Protein AF-A0A1X7SMR4-F1 (afdb_monomer_lite)

Foldseek 3Di:
DDKDFDWADDPDPPDDIHTPDIDDDPDLALVSLLVRLVVSQVVCCVVPNPVPRDQDQEAEDLLRPSNVQSCCCRRVVDGPVVLLVLLLCVQVVNHDPVSNVHHDYFYDLVSLLVVLLVVLVVQDPDPVLSVLLSLLVVQLSPDPHDVSNLVSVLLLQQQQQAFFDDPSVVVSVVVSVVVCVVVVDDPPPDPPPPDDDPDDPDDDPPPPPPPLPPQPQLVVSCVSNVPRDYHDDDPVTDTRPNHGNCSVVCCSPPNRRSGSD

pLDDT: mean 82.81, std 16.23, range [33.03, 96.44]

Radius of gyration: 20.93 Å; chains: 1; bounding box: 52×36×56 Å

Organism: Amphimedon queenslandica (NCBI:txid400682)

Sequence (261 aa):
MYYYALVLRHPKEGHSPVAIAEFLTQEHTDLASAHFMESLRHYEYILYGSKSLIHPYKFVIDRSITLLISITEVFFQETVSSYYTRCFRIVTGRHQSSDFQKGFVCACISHIMKSIKYDLKSSCNSKELYRFSMYCFSLLVNSCDLDTFLDRLKLTYTVFKSQRLDSDVASSIKKLQNFFEILGVSDDAIDVDFVEPIADEDGILDDSDESCASNPFISYIKDKLSDAHLCSDSQNYGINSLYNPQWMNVPESKWIPHTPL

Structure (mmCIF, N/CA/C/O backbone):
data_AF-A0A1X7SMR4-F1
#
_entry.id   AF-A0A1X7SMR4-F1
#
loop_
_atom_site.group_PDB
_atom_site.id
_atom_site.type_symbol
_atom_site.label_atom_id
_atom_site.label_alt_id
_atom_site.label_comp_id
_atom_site.label_asym_id
_atom_site.label_entity_id
_atom_site.label_seq_id
_atom_site.pdbx_PDB_ins_code
_atom_site.Cartn_x
_atom_site.Cartn_y
_atom_site.Cartn_z
_atom_site.occupancy
_atom_site.B_iso_or_equiv
_atom_site.auth_seq_id
_atom_site.auth_comp_id
_atom_site.auth_asym_id
_atom_site.auth_atom_id
_atom_site.pdbx_PDB_model_num
ATOM 1 N N . MET A 1 1 ? -15.409 21.071 4.207 1.00 80.94 1 MET A N 1
ATOM 2 C CA . MET A 1 1 ? -16.325 20.224 5.003 1.00 80.94 1 MET A CA 1
ATOM 3 C C . MET A 1 1 ? -16.043 18.798 4.598 1.00 80.94 1 MET A C 1
ATOM 5 O O . MET A 1 1 ? -16.144 18.509 3.415 1.00 80.94 1 MET A O 1
ATOM 9 N N . TYR A 1 2 ? -15.641 17.962 5.544 1.00 84.00 2 TYR A N 1
ATOM 10 C CA . TYR A 1 2 ? -15.256 16.575 5.312 1.00 84.00 2 TYR A CA 1
ATOM 11 C C . TYR A 1 2 ? -16.370 15.645 5.784 1.00 84.00 2 TYR A C 1
ATOM 13 O O . TYR A 1 2 ? -17.003 15.897 6.813 1.00 84.00 2 TYR A O 1
ATOM 21 N N . TYR A 1 3 ? -16.600 14.577 5.027 1.00 88.88 3 TYR A N 1
ATOM 22 C CA . TYR A 1 3 ? -17.565 13.533 5.348 1.00 88.88 3 TYR A CA 1
ATOM 23 C C . TYR A 1 3 ? -16.844 12.187 5.404 1.00 88.88 3 TYR A C 1
ATOM 25 O O . TYR A 1 3 ? -16.224 11.771 4.426 1.00 88.88 3 TYR A O 1
ATOM 33 N N . TYR A 1 4 ? -16.953 11.510 6.543 1.00 86.94 4 TYR A N 1
ATOM 34 C CA . TYR A 1 4 ? -16.442 10.164 6.758 1.00 86.94 4 TYR A CA 1
ATOM 35 C C . TYR A 1 4 ? -17.602 9.212 7.004 1.00 86.94 4 TYR A C 1
ATOM 37 O O . TYR A 1 4 ? -18.522 9.515 7.763 1.00 86.94 4 TYR A O 1
ATOM 45 N N . ALA A 1 5 ? -17.520 8.027 6.409 1.00 90.12 5 ALA A N 1
ATOM 46 C CA . ALA A 1 5 ? -18.430 6.930 6.687 1.00 90.12 5 ALA A CA 1
ATOM 47 C C . ALA A 1 5 ? -17.623 5.683 7.033 1.00 90.12 5 ALA A C 1
ATOM 49 O O . ALA A 1 5 ? -16.749 5.264 6.270 1.00 90.12 5 ALA A O 1
ATOM 50 N N . LEU A 1 6 ? -17.936 5.067 8.171 1.00 90.19 6 LEU A N 1
ATOM 51 C CA . LEU A 1 6 ? -17.456 3.730 8.474 1.00 90.19 6 LEU A CA 1
ATOM 52 C C . LEU A 1 6 ? -18.455 2.731 7.902 1.00 90.19 6 LEU A C 1
ATOM 54 O O . LEU A 1 6 ? -19.621 2.694 8.298 1.00 90.19 6 LEU A O 1
ATOM 58 N N . VAL A 1 7 ? -17.991 1.929 6.950 1.00 91.81 7 VAL A N 1
ATOM 59 C CA . VAL A 1 7 ? -18.852 1.042 6.174 1.00 91.81 7 VAL A CA 1
ATOM 60 C C . VAL A 1 7 ? -18.400 -0.402 6.349 1.00 91.81 7 VAL A C 1
ATOM 62 O O . VAL A 1 7 ? -17.239 -0.740 6.120 1.00 91.81 7 VAL A O 1
ATOM 65 N N . LEU A 1 8 ? -19.332 -1.276 6.722 1.00 90.38 8 LEU A N 1
ATOM 66 C CA . LEU A 1 8 ? -19.108 -2.714 6.752 1.00 90.38 8 LEU A CA 1
ATOM 67 C C . LEU A 1 8 ? -19.393 -3.320 5.382 1.00 90.38 8 LEU A C 1
ATOM 69 O O . LEU A 1 8 ? -20.479 -3.167 4.817 1.00 90.38 8 LEU A O 1
ATOM 73 N N . ARG A 1 9 ? -18.416 -4.067 4.861 1.00 87.56 9 ARG A N 1
ATOM 74 C CA . ARG A 1 9 ? -18.602 -4.869 3.651 1.00 87.56 9 ARG A CA 1
ATOM 75 C C . ARG A 1 9 ? -19.704 -5.901 3.890 1.00 87.56 9 ARG A C 1
ATOM 77 O O . ARG A 1 9 ? -19.697 -6.604 4.899 1.00 87.56 9 ARG A O 1
ATOM 84 N N . HIS A 1 10 ? -20.608 -6.040 2.924 1.00 88.69 10 HIS A N 1
ATOM 85 C CA . HIS A 1 10 ? -21.600 -7.103 2.969 1.00 88.69 10 HIS A CA 1
ATOM 86 C C . HIS A 1 10 ? -20.921 -8.488 2.854 1.00 88.69 10 HIS A C 1
ATOM 88 O O . HIS A 1 10 ? -20.060 -8.663 1.987 1.00 88.69 10 HIS A O 1
ATOM 94 N N . PRO A 1 11 ? -21.297 -9.493 3.671 1.00 85.56 11 PRO A N 1
ATOM 95 C CA . PRO A 1 11 ? -20.646 -10.810 3.660 1.00 85.56 11 PRO A CA 1
ATOM 96 C C . PRO A 1 11 ? -20.749 -11.554 2.322 1.00 85.56 11 PRO A C 1
ATOM 98 O O . PRO A 1 11 ? -19.880 -12.349 1.980 1.00 85.56 11 PRO A O 1
ATOM 101 N N . LYS A 1 12 ? -21.827 -11.309 1.570 1.00 88.38 12 LYS A N 1
ATOM 102 C CA . LYS A 1 12 ? -22.021 -11.840 0.214 1.00 88.38 12 LYS A CA 1
ATOM 103 C C . LYS A 1 12 ? -21.498 -10.860 -0.826 1.00 88.38 12 LYS A C 1
ATOM 105 O O . LYS A 1 12 ? -21.865 -9.686 -0.792 1.00 88.38 12 LYS A O 1
ATOM 110 N N . GLU A 1 13 ? -20.699 -11.366 -1.756 1.00 85.31 13 GLU A N 1
ATOM 111 C CA . GLU A 1 13 ? -20.198 -10.616 -2.905 1.00 85.31 13 GLU A CA 1
ATOM 112 C C . GLU A 1 13 ? -21.340 -10.096 -3.795 1.00 85.31 13 GLU A C 1
ATOM 114 O O . GLU A 1 13 ? -22.400 -10.713 -3.881 1.00 85.31 13 GLU A O 1
ATOM 119 N N . GLY A 1 14 ? -21.143 -8.927 -4.412 1.00 86.62 14 GLY A N 1
ATOM 120 C CA . GLY A 1 14 ? -22.143 -8.264 -5.259 1.00 86.62 14 GLY A CA 1
ATOM 121 C C . GLY A 1 14 ? -23.230 -7.481 -4.510 1.00 86.62 14 GLY A C 1
ATOM 122 O O . GLY A 1 14 ? -24.001 -6.766 -5.142 1.00 86.62 14 GLY A O 1
ATOM 123 N N . HIS A 1 15 ? -23.290 -7.566 -3.179 1.00 90.00 15 HIS A N 1
ATOM 124 C CA . HIS A 1 15 ? -24.253 -6.814 -2.372 1.00 90.00 15 HIS A CA 1
ATOM 125 C C . HIS A 1 15 ? -23.677 -5.499 -1.834 1.00 90.00 15 HIS A C 1
ATOM 127 O O . HIS A 1 15 ? -22.482 -5.391 -1.548 1.00 90.00 15 HIS A O 1
ATOM 133 N N . SER A 1 16 ? -24.559 -4.514 -1.649 1.00 90.12 16 SER A N 1
ATOM 134 C CA . SER A 1 16 ? -24.206 -3.193 -1.131 1.00 90.12 16 SER A CA 1
ATOM 135 C C . SER A 1 16 ? -23.698 -3.262 0.311 1.00 90.12 16 SER A C 1
ATOM 137 O O . SER A 1 16 ? -24.297 -3.955 1.139 1.00 90.12 16 SER A O 1
ATOM 139 N N . PRO A 1 17 ? -22.614 -2.542 0.632 1.00 91.44 17 PRO A N 1
ATOM 140 C CA . PRO A 1 17 ? -22.103 -2.465 1.990 1.00 91.44 17 PRO A CA 1
ATOM 141 C C . PRO A 1 17 ? -23.029 -1.601 2.868 1.00 91.44 17 PRO A C 1
ATOM 143 O O . PRO A 1 17 ? -23.864 -0.853 2.357 1.00 91.44 17 PRO A O 1
ATOM 146 N N . VAL A 1 18 ? -22.900 -1.717 4.191 1.00 91.00 18 VAL A N 1
ATOM 147 C CA . VAL A 1 18 ? -23.776 -1.045 5.166 1.00 91.00 18 VAL A CA 1
ATOM 148 C C . VAL A 1 18 ? -22.975 -0.010 5.945 1.00 91.00 18 VAL A C 1
ATOM 150 O O . VAL A 1 18 ? -21.994 -0.358 6.602 1.00 91.00 18 VAL A O 1
ATOM 153 N N . ALA A 1 19 ? -23.389 1.256 5.883 1.00 91.06 19 ALA A N 1
ATOM 154 C CA . ALA A 1 19 ? -22.832 2.299 6.737 1.00 91.06 19 ALA A CA 1
ATOM 155 C C . ALA A 1 19 ? -23.252 2.044 8.191 1.00 91.06 19 ALA A C 1
ATOM 157 O O . ALA A 1 19 ? -24.436 1.864 8.474 1.00 91.06 19 ALA A O 1
ATOM 158 N N . ILE A 1 20 ? -22.277 1.995 9.096 1.00 90.25 20 ILE A N 1
ATOM 159 C CA . ILE A 1 20 ? -22.510 1.775 10.532 1.00 90.25 20 ILE A CA 1
ATOM 160 C C . ILE A 1 20 ? -22.285 3.029 11.367 1.00 90.25 20 ILE A C 1
ATOM 162 O O . ILE A 1 20 ? -22.782 3.112 12.486 1.00 90.25 20 ILE A O 1
ATOM 166 N N . ALA A 1 21 ? -21.554 4.000 10.828 1.00 91.44 21 ALA A N 1
ATOM 167 C CA . ALA A 1 21 ? -21.354 5.295 11.448 1.00 91.44 21 ALA A CA 1
ATOM 168 C C . ALA A 1 21 ? -21.015 6.333 10.378 1.00 91.44 21 ALA A C 1
ATOM 170 O O . ALA A 1 21 ? -20.332 6.025 9.401 1.00 91.44 21 ALA A O 1
ATOM 171 N N . GLU A 1 22 ? -21.463 7.562 10.595 1.00 93.00 22 GLU A N 1
ATOM 172 C CA . GLU A 1 22 ? -21.202 8.703 9.724 1.00 93.00 22 GLU A CA 1
ATOM 173 C C . GLU A 1 22 ? -20.710 9.875 10.570 1.00 93.00 22 GLU A C 1
ATOM 175 O O . GLU A 1 22 ? -21.160 10.073 11.701 1.00 93.00 22 GLU A O 1
ATOM 180 N N . PHE A 1 23 ? -19.785 10.649 10.016 1.00 90.31 23 PHE A N 1
ATOM 181 C CA . PHE A 1 23 ? -19.172 11.784 10.681 1.00 90.31 23 PHE A CA 1
ATOM 182 C C . PHE A 1 23 ? -18.989 12.932 9.704 1.00 90.31 23 PHE A C 1
ATOM 184 O O . PHE A 1 23 ? -18.327 12.799 8.676 1.00 90.31 23 PHE A O 1
ATOM 191 N N . LEU A 1 24 ? -19.581 14.072 10.044 1.00 91.31 24 LEU A N 1
ATOM 192 C CA . LEU A 1 24 ? -19.422 15.317 9.313 1.00 91.31 24 LEU A CA 1
ATOM 193 C C . LEU A 1 24 ? -18.583 16.263 10.164 1.00 91.31 24 LEU A C 1
ATOM 195 O O . LEU A 1 24 ? -18.950 16.565 11.298 1.00 91.31 24 LEU A O 1
A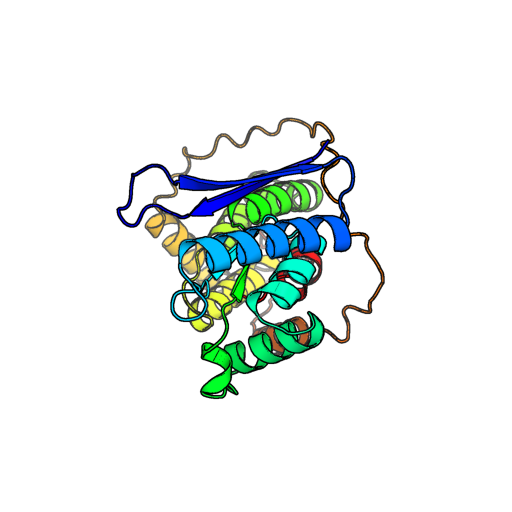TOM 199 N N . THR A 1 25 ? -17.474 16.744 9.613 1.00 88.00 25 THR A N 1
ATOM 200 C CA . THR A 1 25 ? -16.555 17.629 10.331 1.00 88.00 25 THR A CA 1
ATOM 201 C C . THR A 1 25 ? -16.067 18.768 9.446 1.00 88.00 25 THR A C 1
ATOM 203 O O . THR A 1 25 ? -16.008 18.671 8.218 1.00 88.00 25 THR A O 1
ATOM 206 N N . GLN A 1 26 ? -15.726 19.889 10.073 1.00 87.81 26 GLN A N 1
ATOM 207 C CA . GLN A 1 26 ? -14.993 20.975 9.419 1.00 87.81 26 GLN A CA 1
ATOM 208 C C . GLN A 1 26 ? -13.481 20.850 9.638 1.00 87.81 26 GLN A C 1
ATOM 210 O O . GLN A 1 26 ? -12.710 21.431 8.880 1.00 87.81 26 GLN A O 1
ATOM 215 N N . GLU A 1 27 ? -13.069 20.047 10.618 1.00 83.75 27 GLU A N 1
ATOM 216 C CA . GLU A 1 27 ? -11.685 19.859 11.032 1.00 83.75 27 GLU A CA 1
ATOM 217 C C . GLU A 1 27 ? -11.209 18.455 10.655 1.00 83.75 27 GLU A C 1
ATOM 219 O O . GLU A 1 27 ? -11.815 17.457 11.056 1.00 83.75 27 GLU A O 1
ATOM 224 N N . HIS A 1 28 ? -10.115 18.379 9.896 1.00 82.31 28 HIS A N 1
ATOM 225 C CA . HIS A 1 28 ? -9.436 17.124 9.577 1.00 82.31 28 HIS A CA 1
ATOM 226 C C . HIS A 1 28 ? -8.247 16.919 10.521 1.00 82.31 28 HIS A C 1
ATOM 228 O O . HIS A 1 28 ? -7.089 17.039 10.126 1.00 82.31 28 HIS A O 1
ATOM 234 N N . THR A 1 29 ? -8.550 16.666 11.795 1.00 87.25 29 THR A N 1
ATOM 235 C CA . THR A 1 29 ? -7.557 16.433 12.852 1.00 87.25 29 THR A CA 1
ATOM 236 C C . THR A 1 29 ? -7.626 14.993 13.359 1.00 87.25 29 THR A C 1
ATOM 238 O O . THR A 1 29 ? -8.648 14.307 13.237 1.00 87.25 29 THR A O 1
ATOM 241 N N . ASP A 1 30 ? -6.517 14.529 13.926 1.00 84.44 30 ASP A N 1
ATOM 242 C CA . ASP A 1 30 ? -6.415 13.272 14.668 1.00 84.44 30 ASP A CA 1
ATOM 243 C C . ASP A 1 30 ? -7.382 13.240 15.859 1.00 84.44 30 ASP A C 1
ATOM 245 O O . ASP A 1 30 ? -8.073 12.243 16.049 1.00 84.44 30 ASP A O 1
ATOM 249 N N . LEU A 1 31 ? -7.522 14.352 16.589 1.00 88.44 31 LEU A N 1
ATOM 250 C CA . LEU A 1 31 ? -8.450 14.470 17.715 1.00 88.44 31 LEU A CA 1
ATOM 251 C C . LEU A 1 31 ? -9.916 14.306 17.291 1.00 88.44 31 LEU A C 1
ATOM 253 O O . LEU A 1 31 ? -10.653 13.537 17.907 1.00 88.44 31 LEU A O 1
ATOM 257 N N . ALA A 1 32 ? -10.349 15.004 16.235 1.00 89.88 32 ALA A N 1
ATOM 258 C CA . ALA A 1 32 ? -11.723 14.902 15.740 1.00 89.88 32 ALA A CA 1
ATOM 259 C C . ALA A 1 32 ? -12.035 13.477 15.251 1.00 89.88 32 ALA A C 1
ATOM 261 O O . ALA A 1 32 ? -13.098 12.923 15.545 1.00 89.88 32 ALA A O 1
ATOM 262 N N . SER A 1 33 ? -11.077 12.868 14.550 1.00 90.31 33 SER A N 1
ATOM 263 C CA . SER A 1 33 ? -11.181 11.501 14.036 1.00 90.31 33 SER A CA 1
ATOM 264 C C . SER A 1 33 ? -11.189 10.461 15.164 1.00 90.31 33 SER A C 1
ATOM 266 O O . SER A 1 33 ? -11.998 9.533 15.137 1.00 90.31 33 SER A O 1
ATOM 268 N N . ALA A 1 34 ? -10.356 10.636 16.193 1.00 91.75 34 ALA A N 1
ATOM 269 C CA . ALA A 1 34 ? -10.310 9.766 17.365 1.00 91.75 34 ALA A CA 1
ATOM 270 C C . ALA A 1 34 ? -11.613 9.856 18.156 1.00 91.75 34 ALA A C 1
ATOM 272 O O . ALA A 1 34 ? -12.232 8.828 18.415 1.00 91.75 34 ALA A O 1
ATOM 273 N N . HIS A 1 35 ? -12.102 11.070 18.425 1.00 92.56 35 HIS A N 1
ATOM 274 C CA . HIS A 1 35 ? -13.371 11.280 19.118 1.00 92.56 35 HIS A CA 1
ATOM 275 C C . HIS A 1 35 ? -14.548 10.597 18.401 1.00 92.56 35 HIS A C 1
ATOM 277 O O . HIS A 1 35 ? -15.413 9.997 19.047 1.00 92.56 35 HIS A O 1
ATOM 283 N N . PHE A 1 36 ? -14.591 10.644 17.064 1.00 93.06 36 PHE A N 1
ATOM 284 C CA . PHE A 1 36 ? -15.596 9.914 16.286 1.00 93.06 36 PHE A CA 1
ATOM 285 C C . PHE A 1 36 ? -15.506 8.394 16.502 1.00 93.06 36 PHE A C 1
ATOM 287 O O . PHE A 1 36 ? -16.516 7.749 16.801 1.00 93.06 36 PHE A O 1
ATOM 294 N N . MET A 1 37 ? -14.303 7.823 16.405 1.00 92.62 37 MET A N 1
ATOM 295 C CA . MET A 1 37 ? -14.084 6.385 16.592 1.00 92.62 37 MET A CA 1
ATOM 296 C C . MET A 1 37 ? -14.371 5.936 18.034 1.00 92.62 37 MET A C 1
ATOM 298 O O . MET A 1 37 ? -14.985 4.891 18.249 1.00 92.62 37 MET A O 1
ATOM 302 N N . GLU A 1 38 ? -13.988 6.729 19.034 1.00 93.25 38 GLU A N 1
ATOM 303 C CA . GLU A 1 38 ? -14.287 6.472 20.446 1.00 93.25 38 GLU A CA 1
ATOM 304 C C . GLU A 1 38 ? -15.784 6.535 20.732 1.00 93.25 38 GLU A C 1
ATOM 306 O O . GLU A 1 38 ? -16.313 5.675 21.438 1.00 93.25 38 GLU A O 1
ATOM 311 N N . SER A 1 39 ? -16.487 7.504 20.140 1.00 92.56 39 SER A N 1
ATOM 312 C CA . SER A 1 39 ? -17.944 7.607 20.248 1.00 92.56 39 SER A CA 1
ATOM 313 C C . SER A 1 39 ? -18.613 6.342 19.719 1.00 92.56 39 SER A C 1
ATOM 315 O O . SER A 1 39 ? -19.485 5.779 20.382 1.00 92.56 39 SER A O 1
ATOM 317 N N . LEU A 1 40 ? -18.163 5.834 18.567 1.00 91.31 40 LEU A N 1
ATOM 318 C CA . LEU A 1 40 ? -18.637 4.558 18.038 1.00 91.31 40 LEU A CA 1
ATOM 319 C C . LEU A 1 40 ? -18.387 3.409 19.027 1.00 91.31 40 LEU A C 1
ATOM 321 O O . LEU A 1 40 ? -19.318 2.671 19.345 1.00 91.31 40 LEU A O 1
ATOM 325 N N . ARG A 1 41 ? -17.167 3.282 19.566 1.00 90.56 41 ARG A N 1
ATOM 326 C CA . ARG A 1 41 ? -16.830 2.249 20.565 1.00 90.56 41 ARG A CA 1
ATOM 327 C C . ARG A 1 41 ? -17.681 2.341 21.823 1.00 90.56 41 ARG A C 1
ATOM 329 O O . ARG A 1 41 ? -18.078 1.315 22.377 1.00 90.56 41 ARG A O 1
ATOM 336 N N . HIS A 1 42 ? -17.980 3.557 22.264 1.00 91.50 42 HIS A N 1
ATOM 337 C CA . HIS A 1 42 ? -18.852 3.804 23.399 1.00 91.50 42 HIS A CA 1
ATOM 338 C C . HIS A 1 42 ? -20.283 3.319 23.126 1.00 91.50 42 HIS A C 1
ATOM 340 O O . HIS A 1 42 ? -20.860 2.616 23.957 1.00 91.50 42 HIS A O 1
ATOM 346 N N . TYR A 1 43 ? -20.839 3.611 21.947 1.00 90.06 43 TYR A N 1
ATOM 347 C CA . TYR A 1 43 ? -22.170 3.126 21.574 1.00 90.06 43 TYR A CA 1
ATOM 348 C C . TYR A 1 43 ? -22.215 1.609 21.368 1.00 90.06 43 TYR A C 1
ATOM 350 O O . TYR A 1 43 ? -23.158 0.969 21.830 1.00 90.06 43 TYR A O 1
ATOM 358 N N . GLU A 1 44 ? -21.190 1.006 20.760 1.00 89.38 44 GLU A N 1
ATOM 359 C CA . GLU A 1 44 ? -21.069 -0.456 20.682 1.00 89.38 44 GLU A CA 1
ATOM 360 C C . GLU A 1 44 ? -21.066 -1.088 22.079 1.00 89.38 44 GLU A C 1
ATOM 362 O O . GLU A 1 44 ? -21.752 -2.083 22.316 1.00 89.38 44 GLU A O 1
ATOM 367 N N . TYR A 1 45 ? -20.337 -0.487 23.023 1.00 89.81 45 TYR A N 1
ATOM 368 C CA . TYR A 1 45 ? -20.304 -0.942 24.408 1.00 89.81 45 TYR A CA 1
ATOM 369 C C . TYR A 1 45 ? -21.680 -0.848 25.074 1.00 89.81 45 TYR A C 1
ATOM 371 O O . TYR A 1 45 ? -22.094 -1.796 25.739 1.00 89.81 45 TYR A O 1
ATOM 379 N N . ILE A 1 46 ? -22.403 0.261 24.889 1.00 90.69 46 ILE A N 1
ATOM 380 C CA . ILE A 1 46 ? -23.756 0.430 25.439 1.00 90.69 46 ILE A CA 1
ATOM 381 C C . ILE A 1 46 ? -24.713 -0.625 24.871 1.00 90.69 46 ILE A C 1
ATOM 383 O O . ILE A 1 46 ? -25.501 -1.201 25.618 1.00 90.69 46 ILE A O 1
ATOM 387 N N . LEU A 1 47 ? -24.650 -0.876 23.561 1.00 88.06 47 LEU A N 1
ATOM 388 C CA . LEU A 1 47 ? -25.587 -1.760 22.870 1.00 88.06 47 LEU A CA 1
ATOM 389 C C . LEU A 1 47 ? -25.304 -3.246 23.116 1.00 88.06 47 LEU A C 1
ATOM 391 O O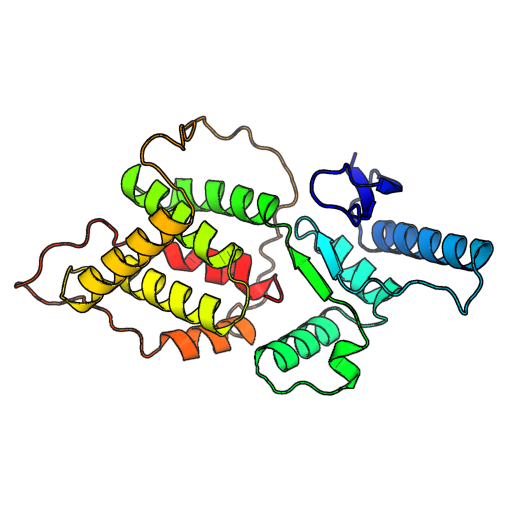 . LEU A 1 47 ? -26.240 -4.027 23.281 1.00 88.06 47 LEU A O 1
ATOM 395 N N . TYR A 1 48 ? -24.030 -3.645 23.138 1.00 86.50 48 TYR A N 1
ATOM 396 C CA . TYR A 1 48 ? -23.636 -5.058 23.114 1.00 86.50 48 TYR A CA 1
ATOM 397 C C . TYR A 1 48 ? -22.859 -5.518 24.358 1.00 86.50 48 TYR A C 1
ATOM 399 O O . TYR A 1 48 ? -22.643 -6.722 24.545 1.00 86.50 48 TYR A O 1
ATOM 407 N N . GLY A 1 49 ? -22.452 -4.588 25.226 1.00 84.75 49 GLY A N 1
ATOM 408 C CA . GLY A 1 49 ? -21.618 -4.849 26.397 1.00 84.75 49 GLY A CA 1
ATOM 409 C C . GLY A 1 49 ? -20.149 -5.138 26.058 1.00 84.75 49 GLY A C 1
ATOM 410 O O . GLY A 1 49 ? -19.775 -5.377 24.910 1.00 84.75 49 GLY A O 1
ATOM 411 N N . SER A 1 50 ? -19.288 -5.175 27.083 1.00 76.69 50 SER A N 1
ATOM 412 C CA . SER A 1 50 ? -17.830 -5.350 26.916 1.00 76.69 50 SER A CA 1
ATOM 413 C C . SER A 1 50 ? -17.414 -6.655 26.240 1.00 76.69 50 SER A C 1
ATOM 415 O O . SER A 1 50 ? -16.426 -6.679 25.512 1.00 76.69 50 SER A O 1
ATOM 417 N N . LYS A 1 51 ? -18.143 -7.750 26.482 1.00 73.12 51 LYS A N 1
ATOM 418 C CA . LYS A 1 51 ? -17.794 -9.087 25.968 1.00 73.12 51 LYS A CA 1
ATOM 419 C C . LYS A 1 51 ? -18.061 -9.260 24.471 1.00 73.12 51 LYS A C 1
ATOM 421 O O . LYS A 1 51 ? -17.587 -10.232 23.894 1.00 73.12 51 LYS A O 1
ATOM 426 N N . SER A 1 52 ? -18.801 -8.335 23.866 1.00 71.94 52 SER A N 1
ATOM 427 C CA . SER A 1 52 ? -19.264 -8.423 22.477 1.00 71.94 52 SER A CA 1
ATOM 428 C C . SER A 1 52 ? -18.653 -7.342 21.588 1.00 71.94 52 SER A C 1
ATOM 430 O O . SER A 1 52 ? -19.078 -7.170 20.448 1.00 71.94 52 SER A O 1
ATOM 432 N N . LEU A 1 53 ? -17.676 -6.592 22.104 1.00 79.50 53 LEU A N 1
ATOM 433 C CA . LEU A 1 53 ? -17.001 -5.561 21.336 1.00 79.50 53 LEU A CA 1
ATOM 434 C C . LEU A 1 53 ? -16.213 -6.194 20.187 1.00 79.50 53 LEU A C 1
ATOM 436 O O . LEU A 1 53 ? -15.229 -6.913 20.391 1.00 79.50 53 LEU A O 1
ATOM 440 N N . ILE A 1 54 ? -16.647 -5.895 18.966 1.00 78.12 54 ILE A N 1
ATOM 441 C CA . ILE A 1 54 ? -16.009 -6.380 17.748 1.00 78.12 54 ILE A CA 1
ATOM 442 C C . ILE A 1 54 ? -14.611 -5.765 17.665 1.00 78.12 54 ILE A C 1
ATOM 444 O O . ILE A 1 54 ? -14.427 -4.576 17.926 1.00 78.12 54 ILE A O 1
ATOM 448 N N . HIS A 1 55 ? -13.623 -6.584 17.320 1.00 83.50 55 HIS A N 1
ATOM 449 C CA . HIS A 1 55 ? -12.278 -6.130 16.981 1.00 83.50 55 HIS A CA 1
ATOM 450 C C . HIS A 1 55 ? -12.110 -6.302 15.474 1.00 83.50 55 HIS A C 1
ATOM 452 O O . HIS A 1 55 ? -11.966 -7.437 15.009 1.00 83.50 55 HIS A O 1
ATOM 458 N N . PRO A 1 56 ? -12.202 -5.217 14.687 1.00 88.19 56 PRO A N 1
ATOM 459 C CA . PRO A 1 56 ? -12.109 -5.329 13.244 1.00 88.19 56 PRO A CA 1
ATOM 460 C C . PRO A 1 56 ? -10.738 -5.867 12.842 1.00 88.19 56 PRO A C 1
ATOM 462 O O . PRO A 1 56 ? -9.699 -5.345 13.242 1.00 88.19 56 PRO A O 1
ATOM 465 N N . TYR A 1 57 ? -10.746 -6.918 12.027 1.00 87.75 57 TYR A N 1
ATOM 466 C CA . TYR A 1 57 ? -9.519 -7.522 11.516 1.00 87.75 57 TYR A CA 1
ATOM 467 C C . TYR A 1 57 ? -8.808 -6.608 10.508 1.00 87.75 57 TYR A C 1
ATOM 469 O O . TYR A 1 57 ? -7.583 -6.593 10.433 1.00 87.75 57 TYR A O 1
ATOM 477 N N . LYS A 1 58 ? -9.579 -5.822 9.748 1.00 91.00 58 LYS A N 1
ATOM 478 C CA . LYS A 1 58 ? -9.078 -4.961 8.679 1.00 91.00 58 LYS A CA 1
ATOM 479 C C . LYS A 1 58 ? -9.865 -3.658 8.606 1.00 91.00 58 LYS A C 1
ATOM 481 O O . LYS A 1 58 ? -11.091 -3.690 8.526 1.00 91.00 58 LYS A O 1
ATOM 486 N N . PHE A 1 59 ? -9.148 -2.546 8.519 1.00 92.31 59 PHE A N 1
ATOM 487 C CA . PHE A 1 59 ? -9.663 -1.261 8.056 1.00 92.31 59 PHE A CA 1
ATOM 488 C C . PHE A 1 59 ? -9.112 -0.954 6.666 1.00 92.31 59 PHE A C 1
ATOM 490 O O . PHE A 1 59 ? -7.983 -1.320 6.341 1.00 92.31 59 PHE A O 1
ATOM 497 N N . VAL A 1 60 ? -9.911 -0.288 5.836 1.00 91.06 60 VAL A N 1
ATOM 498 C CA . VAL A 1 60 ? -9.480 0.224 4.532 1.00 91.06 60 VAL A CA 1
ATOM 499 C C . VAL A 1 60 ? -9.732 1.721 4.522 1.00 91.06 60 VAL A C 1
ATOM 501 O O . VAL A 1 60 ? -10.877 2.135 4.674 1.00 91.06 60 VAL A O 1
ATOM 504 N N . ILE A 1 61 ? -8.675 2.511 4.354 1.00 90.81 61 ILE A N 1
ATOM 505 C CA . ILE A 1 61 ? -8.740 3.978 4.384 1.00 90.81 61 ILE A CA 1
ATOM 506 C C . ILE A 1 61 ? -8.127 4.576 3.119 1.00 90.81 61 ILE A C 1
ATOM 508 O O . ILE A 1 61 ? -7.331 3.944 2.431 1.00 90.81 61 ILE A O 1
ATOM 512 N N . ASP A 1 62 ? -8.454 5.820 2.820 1.00 86.19 62 ASP A N 1
ATOM 513 C CA . ASP A 1 62 ? -7.933 6.629 1.708 1.00 86.19 62 ASP A CA 1
ATOM 514 C C . ASP A 1 62 ? -6.460 7.076 1.863 1.00 86.19 62 ASP A C 1
ATOM 516 O O . ASP A 1 62 ? -5.981 7.904 1.093 1.00 86.19 62 ASP A O 1
ATOM 520 N N . ARG A 1 63 ? -5.717 6.469 2.802 1.00 84.19 63 ARG A N 1
ATOM 521 C CA . ARG A 1 63 ? -4.372 6.858 3.277 1.00 84.19 63 ARG A CA 1
ATOM 522 C C . ARG A 1 63 ? -4.344 8.108 4.159 1.00 84.19 63 ARG A C 1
ATOM 524 O O . ARG A 1 63 ? -3.263 8.638 4.400 1.00 84.19 63 ARG A O 1
ATOM 531 N N . SER A 1 64 ? -5.484 8.550 4.689 1.00 85.81 64 SER A N 1
ATOM 532 C CA . SER A 1 64 ? -5.495 9.603 5.701 1.00 85.81 64 SER A CA 1
ATOM 533 C C . SER A 1 64 ? -4.678 9.205 6.941 1.00 85.81 64 SER A C 1
ATOM 535 O O . SER A 1 64 ? -4.972 8.219 7.624 1.00 85.81 64 SER A O 1
ATOM 537 N N . ILE A 1 65 ? -3.645 9.996 7.244 1.00 86.06 65 ILE A N 1
ATOM 538 C CA . ILE A 1 65 ? -2.786 9.790 8.416 1.00 86.06 65 ILE A CA 1
ATOM 539 C C . ILE A 1 65 ? -3.554 9.989 9.724 1.00 86.06 65 ILE A C 1
ATOM 541 O O . ILE A 1 65 ? -3.325 9.254 10.682 1.00 86.06 65 ILE A O 1
ATOM 545 N N . THR A 1 66 ? -4.509 10.922 9.752 1.00 89.12 66 THR A N 1
ATOM 546 C CA . THR A 1 66 ? -5.355 11.170 10.926 1.00 89.12 66 THR A CA 1
ATOM 547 C C . THR A 1 66 ? -6.206 9.938 11.221 1.00 89.12 66 THR A C 1
ATOM 549 O O . THR A 1 66 ? -6.221 9.474 12.357 1.00 89.12 66 THR A O 1
ATOM 552 N N . LEU A 1 67 ? -6.803 9.317 10.194 1.00 90.25 67 LEU A N 1
ATOM 553 C CA . LEU A 1 67 ? -7.530 8.055 10.349 1.00 90.25 67 LEU A CA 1
ATOM 554 C C . LEU A 1 67 ? -6.614 6.907 10.782 1.00 90.25 67 LEU A C 1
ATOM 556 O O . LEU A 1 67 ? -7.019 6.114 11.629 1.00 90.25 67 LEU A O 1
ATOM 560 N N . LEU A 1 68 ? -5.394 6.804 10.240 1.00 91.56 68 LEU A N 1
ATOM 561 C CA . LEU A 1 68 ? -4.435 5.783 10.673 1.00 91.56 68 LEU A CA 1
ATOM 562 C C . LEU A 1 68 ? -4.133 5.919 12.171 1.00 91.56 68 LEU A C 1
ATOM 564 O O . LEU A 1 68 ? -4.262 4.933 12.895 1.00 91.56 68 LEU A O 1
ATOM 568 N N . ILE A 1 69 ? -3.789 7.129 12.629 1.00 91.81 69 ILE A N 1
ATOM 569 C CA . ILE A 1 69 ? -3.518 7.427 14.042 1.00 91.81 69 ILE A CA 1
ATOM 570 C C . ILE A 1 69 ? -4.723 7.022 14.893 1.00 91.81 69 ILE A C 1
ATOM 572 O O . ILE A 1 69 ? -4.597 6.136 15.740 1.00 91.81 69 ILE A O 1
ATOM 576 N N . SER A 1 70 ? -5.903 7.571 14.596 1.00 92.88 70 SER A N 1
ATOM 577 C CA . SER A 1 70 ? -7.122 7.321 15.368 1.00 92.88 70 SER A CA 1
ATOM 578 C C . SER A 1 70 ? -7.512 5.843 15.406 1.00 92.88 70 SER A C 1
ATOM 580 O O . SER A 1 70 ? -7.909 5.337 16.451 1.00 92.88 70 SER A O 1
ATOM 582 N N . ILE A 1 71 ? -7.383 5.111 14.295 1.00 93.38 71 ILE A N 1
ATOM 583 C CA . ILE A 1 71 ? -7.689 3.674 14.261 1.00 93.38 71 ILE A CA 1
ATOM 584 C C . ILE A 1 71 ? -6.690 2.889 15.116 1.00 93.38 71 ILE A C 1
ATOM 586 O O . ILE A 1 71 ? -7.100 2.031 15.902 1.00 93.38 71 ILE A O 1
ATOM 590 N N . THR A 1 72 ? -5.389 3.170 14.978 1.00 93.19 72 THR A N 1
ATOM 591 C CA . THR A 1 72 ? -4.351 2.467 15.749 1.00 93.19 72 THR A CA 1
ATOM 592 C C . THR A 1 72 ? -4.487 2.708 17.249 1.00 93.19 72 THR A C 1
ATOM 594 O O . THR A 1 72 ? -4.358 1.767 18.033 1.00 93.19 72 THR A O 1
ATOM 597 N N . GLU A 1 73 ? -4.849 3.924 17.646 1.00 93.25 73 GLU A N 1
ATOM 598 C CA . GLU A 1 73 ? -5.067 4.284 19.041 1.00 93.25 73 GLU A CA 1
ATOM 599 C C . GLU A 1 73 ? -6.340 3.632 19.599 1.00 93.25 73 GLU A C 1
ATOM 601 O O . GLU A 1 73 ? -6.277 2.883 20.575 1.00 93.25 73 GLU A O 1
ATOM 606 N N . VAL A 1 74 ? -7.485 3.829 18.940 1.00 92.94 74 VAL A N 1
ATOM 607 C CA . VAL A 1 74 ? -8.798 3.436 19.478 1.00 92.94 74 VAL A CA 1
ATOM 608 C C . VAL A 1 74 ? -9.052 1.930 19.376 1.00 92.94 74 VAL A C 1
ATOM 610 O O . VAL A 1 74 ? -9.559 1.316 20.319 1.00 92.94 74 VAL A O 1
ATOM 613 N N . PHE A 1 75 ? -8.718 1.303 18.242 1.00 91.94 75 PHE A N 1
ATOM 614 C CA . PHE A 1 75 ? -9.029 -0.113 18.005 1.00 91.94 75 PHE A CA 1
ATOM 615 C C . PHE A 1 75 ? -7.872 -1.049 18.336 1.00 91.94 75 PHE A C 1
ATOM 617 O O . PHE A 1 75 ? -8.112 -2.183 18.756 1.00 91.94 75 PHE A O 1
ATOM 624 N N . PHE A 1 76 ? -6.628 -0.614 18.130 1.00 92.31 76 PHE A N 1
ATOM 625 C CA . PHE A 1 76 ? -5.451 -1.473 18.302 1.00 92.31 76 PHE A CA 1
ATOM 626 C C . PHE A 1 76 ? -4.640 -1.147 19.559 1.00 92.31 76 PHE A C 1
ATOM 628 O O . PHE A 1 76 ? -3.743 -1.925 19.903 1.00 92.31 76 PHE A O 1
ATOM 635 N N . GLN A 1 77 ? -4.976 -0.057 20.261 1.00 91.94 77 GLN A N 1
ATOM 636 C CA . GLN A 1 77 ? -4.320 0.389 21.492 1.00 91.94 77 GLN A CA 1
ATOM 637 C C . GLN A 1 77 ? -2.797 0.432 21.330 1.00 91.94 77 GLN A C 1
ATOM 639 O O . GLN A 1 77 ? -2.040 -0.143 22.116 1.00 91.94 77 GLN A O 1
ATOM 644 N N . GLU A 1 78 ? -2.334 1.032 20.236 1.00 92.56 78 GLU A N 1
ATOM 645 C CA . GLU A 1 78 ? -0.914 1.211 19.960 1.00 92.56 78 GLU A CA 1
ATOM 646 C C . GLU A 1 78 ? -0.628 2.524 19.246 1.00 92.56 78 GLU A C 1
ATOM 648 O O . GLU A 1 78 ? -1.482 3.093 18.577 1.00 92.56 78 GLU A O 1
ATOM 653 N N . THR A 1 79 ? 0.612 2.987 19.376 1.00 91.62 79 THR A N 1
ATOM 654 C CA . THR A 1 79 ? 1.111 4.117 18.594 1.00 91.62 79 THR A CA 1
ATOM 655 C C . THR A 1 79 ? 1.345 3.695 17.145 1.00 91.62 79 THR A C 1
ATOM 657 O O . THR A 1 79 ? 1.672 2.536 16.875 1.00 91.62 79 THR A O 1
ATOM 660 N N . VAL A 1 80 ? 1.302 4.648 16.212 1.00 89.69 80 VAL A N 1
ATOM 661 C CA . VAL A 1 80 ? 1.635 4.411 14.795 1.00 89.69 80 VAL A CA 1
ATOM 662 C C . VAL A 1 80 ? 3.030 3.792 14.622 1.00 89.69 80 VAL A C 1
ATOM 664 O O . VAL A 1 80 ? 3.217 2.883 13.817 1.00 89.69 80 VAL A O 1
ATOM 667 N N . SER A 1 81 ? 4.012 4.208 15.427 1.00 90.19 81 SER A N 1
ATOM 668 C CA . SER A 1 81 ? 5.362 3.622 15.406 1.00 90.19 81 SER A CA 1
ATOM 669 C C . SER A 1 81 ? 5.363 2.138 15.812 1.00 90.19 81 SER A C 1
ATOM 671 O O . SER A 1 81 ? 5.982 1.292 15.156 1.00 90.19 81 SER A O 1
ATOM 673 N N . SER A 1 82 ? 4.610 1.790 16.860 1.00 91.44 82 SER A N 1
ATOM 674 C CA . SER A 1 82 ? 4.452 0.397 17.303 1.00 91.44 82 SER A CA 1
ATOM 675 C C . SER A 1 82 ? 3.687 -0.443 16.277 1.00 91.44 82 SER A C 1
ATOM 677 O O . SER A 1 82 ? 4.081 -1.582 16.014 1.00 91.44 82 SER A O 1
ATOM 679 N N . TYR A 1 83 ? 2.666 0.142 15.644 1.00 92.19 83 TYR A N 1
ATOM 680 C CA . TYR A 1 83 ? 1.927 -0.448 14.530 1.00 92.19 83 TYR A CA 1
ATOM 681 C C . TYR A 1 83 ? 2.852 -0.787 13.352 1.00 92.19 83 TYR A C 1
ATOM 683 O O . TYR A 1 83 ? 2.927 -1.949 12.952 1.00 92.19 83 TYR A O 1
ATOM 691 N N . TYR A 1 84 ? 3.643 0.170 12.853 1.00 89.62 84 TYR A N 1
ATOM 692 C CA . TYR A 1 84 ? 4.588 -0.084 11.759 1.00 89.62 84 TYR A CA 1
ATOM 693 C C . TYR A 1 84 ? 5.639 -1.133 12.121 1.00 89.62 84 TYR A C 1
ATOM 695 O O . TYR A 1 84 ? 5.943 -2.007 11.309 1.00 89.62 84 TYR A O 1
ATOM 703 N N . THR A 1 85 ? 6.157 -1.100 13.352 1.00 90.44 85 THR A N 1
ATOM 704 C CA . THR A 1 85 ? 7.115 -2.106 13.833 1.00 90.44 85 THR A CA 1
ATOM 705 C C . THR A 1 85 ? 6.495 -3.508 13.820 1.00 90.44 85 THR A C 1
ATOM 707 O O . THR A 1 85 ? 7.144 -4.473 13.409 1.00 90.44 85 THR A O 1
ATOM 710 N N . ARG A 1 86 ? 5.229 -3.633 14.238 1.00 92.38 86 ARG A N 1
ATOM 711 C CA . ARG A 1 86 ? 4.466 -4.887 14.193 1.00 92.38 86 ARG A CA 1
ATOM 712 C C . ARG A 1 86 ? 4.238 -5.358 12.759 1.00 92.38 86 ARG A C 1
ATOM 714 O O . ARG A 1 86 ? 4.575 -6.498 12.447 1.00 92.38 86 ARG A O 1
ATOM 721 N N . CYS A 1 87 ? 3.749 -4.488 11.877 1.00 90.38 87 CYS A N 1
ATOM 722 C CA . CYS A 1 87 ? 3.573 -4.801 10.458 1.00 90.38 87 CYS A CA 1
ATOM 723 C C . CYS A 1 87 ? 4.883 -5.271 9.815 1.00 90.38 87 CYS A C 1
ATOM 725 O O . CYS A 1 87 ? 4.902 -6.279 9.112 1.00 90.38 87 CYS A O 1
ATOM 727 N N . PHE A 1 88 ? 6.003 -4.609 10.115 1.00 89.62 88 PHE A N 1
ATOM 728 C CA . PHE A 1 88 ? 7.305 -4.995 9.580 1.00 89.62 88 PHE A CA 1
ATOM 729 C C . PHE A 1 88 ? 7.752 -6.382 10.062 1.00 89.62 88 PHE A C 1
ATOM 731 O O . PHE A 1 88 ? 8.262 -7.177 9.270 1.00 89.62 88 PHE A O 1
ATOM 738 N N . ARG A 1 89 ? 7.525 -6.730 11.339 1.00 91.19 89 ARG A N 1
ATOM 739 C CA . ARG A 1 89 ? 7.780 -8.097 11.835 1.00 91.19 89 ARG A CA 1
ATOM 740 C C . ARG A 1 89 ? 6.951 -9.139 11.088 1.00 91.19 89 ARG A C 1
ATOM 742 O O . ARG A 1 89 ? 7.490 -10.190 10.751 1.00 91.19 89 ARG A O 1
ATOM 749 N N . ILE A 1 90 ? 5.681 -8.845 10.810 1.00 90.44 90 ILE A N 1
ATOM 750 C CA . ILE A 1 90 ? 4.792 -9.736 10.051 1.00 90.44 90 ILE A CA 1
ATOM 751 C C . ILE A 1 90 ? 5.343 -9.979 8.648 1.00 90.44 90 ILE A C 1
ATOM 753 O O . ILE A 1 90 ? 5.608 -11.129 8.298 1.00 90.44 90 ILE A O 1
ATOM 757 N N . VAL A 1 91 ? 5.593 -8.907 7.895 1.00 86.12 91 VAL A N 1
ATOM 758 C CA . VAL A 1 91 ? 6.097 -8.964 6.512 1.00 86.12 91 VAL A CA 1
ATOM 759 C C . VAL A 1 91 ? 7.448 -9.681 6.430 1.00 86.12 91 VAL A C 1
ATOM 761 O O . VAL A 1 91 ? 7.695 -10.452 5.512 1.00 86.12 91 VAL A O 1
ATOM 764 N N . THR A 1 92 ? 8.325 -9.494 7.418 1.00 87.12 92 THR A N 1
ATOM 765 C CA . THR A 1 92 ? 9.656 -10.128 7.432 1.00 87.12 92 THR A CA 1
ATOM 766 C C . THR A 1 92 ? 9.676 -11.553 7.994 1.00 87.12 92 THR A C 1
ATOM 768 O O . THR A 1 92 ? 10.757 -12.119 8.168 1.00 87.12 92 THR A O 1
ATOM 771 N N . GLY A 1 93 ? 8.517 -12.143 8.310 1.00 88.44 93 GLY A N 1
ATOM 772 C CA . GLY A 1 93 ? 8.432 -13.491 8.885 1.00 88.44 93 GLY A CA 1
ATOM 773 C C . GLY A 1 93 ? 8.954 -13.593 10.325 1.00 88.44 93 GLY A C 1
ATOM 774 O O . GLY A 1 93 ? 9.166 -14.690 10.830 1.00 88.44 93 GLY A O 1
ATOM 775 N N . ARG A 1 94 ? 9.156 -12.457 11.004 1.00 91.69 94 ARG A N 1
ATOM 776 C CA . ARG A 1 94 ? 9.609 -12.348 12.404 1.00 91.69 94 ARG A CA 1
ATOM 777 C C . ARG A 1 94 ? 8.441 -12.135 13.374 1.00 91.69 94 ARG A C 1
ATOM 779 O O . ARG A 1 94 ? 8.624 -11.553 14.445 1.00 91.69 94 ARG A O 1
ATOM 786 N N . HIS A 1 95 ? 7.238 -12.526 12.967 1.00 92.06 95 HIS A N 1
ATOM 787 C CA . HIS A 1 95 ? 6.021 -12.320 13.738 1.00 92.06 95 HIS A CA 1
ATOM 788 C C . HIS A 1 95 ? 5.979 -13.174 15.002 1.00 92.06 95 HIS A C 1
ATOM 790 O O . HIS A 1 95 ? 6.570 -14.249 15.093 1.00 92.06 95 HIS A O 1
ATOM 796 N N . GLN A 1 96 ? 5.200 -12.699 15.962 1.00 92.50 96 GLN A N 1
ATOM 797 C CA . GLN A 1 96 ? 4.801 -13.424 17.160 1.00 92.50 96 GLN A CA 1
ATOM 798 C C . GLN A 1 96 ? 3.301 -13.728 17.101 1.00 92.50 96 GLN A C 1
ATOM 800 O O . GLN A 1 96 ? 2.547 -13.043 16.414 1.00 92.50 96 GLN A O 1
ATOM 805 N N . SER A 1 97 ? 2.827 -14.712 17.868 1.00 90.19 97 SER A N 1
ATOM 806 C CA . SER A 1 97 ? 1.394 -15.049 17.909 1.00 90.19 97 SER A CA 1
ATOM 807 C C . SER A 1 97 ? 0.506 -13.871 18.338 1.00 90.19 97 SER A C 1
ATOM 809 O O . SER A 1 97 ? -0.644 -13.779 17.918 1.00 90.19 97 SER A O 1
ATOM 811 N N . SER A 1 98 ? 1.037 -12.955 19.153 1.00 90.62 98 SER A N 1
ATOM 812 C CA . SER A 1 98 ? 0.369 -11.718 19.572 1.00 90.62 98 SER A CA 1
ATOM 813 C C . SER A 1 98 ? 0.201 -10.701 18.439 1.00 90.62 98 SER A C 1
ATOM 815 O O 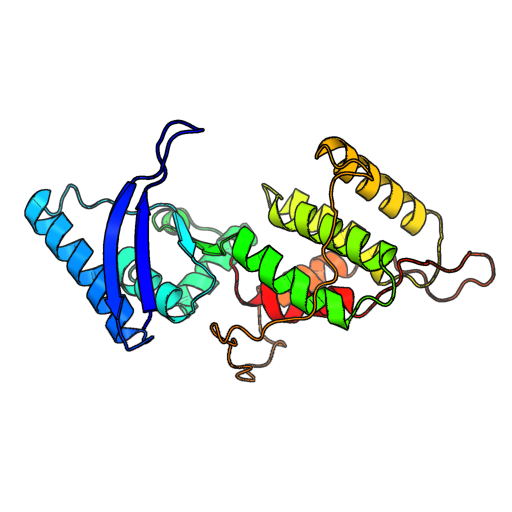. SER A 1 98 ? -0.735 -9.905 18.483 1.00 90.62 98 SER A O 1
ATOM 817 N N . ASP A 1 99 ? 1.046 -10.733 17.402 1.00 91.12 99 ASP A N 1
ATOM 818 C CA . ASP A 1 99 ? 0.996 -9.762 16.302 1.00 91.12 99 ASP A CA 1
ATOM 819 C C . ASP A 1 99 ? -0.305 -9.880 15.483 1.00 91.12 99 ASP A C 1
ATOM 821 O O . ASP A 1 99 ? -0.769 -8.882 14.926 1.00 91.12 99 ASP A O 1
ATOM 825 N N . PHE A 1 100 ? -0.920 -11.071 15.477 1.00 89.44 100 PHE A N 1
ATOM 826 C CA . PHE A 1 100 ? -2.184 -11.378 14.795 1.00 89.44 100 PHE A CA 1
ATOM 827 C C . PHE A 1 100 ? -3.435 -11.197 15.666 1.00 89.44 100 PHE A C 1
ATOM 829 O O . PHE A 1 100 ? -4.548 -11.398 15.186 1.00 89.44 100 PHE A O 1
ATOM 836 N N . GLN A 1 101 ? -3.281 -10.828 16.942 1.00 89.19 101 GLN A N 1
ATOM 837 C CA . GLN A 1 101 ? -4.422 -10.523 17.818 1.00 89.19 101 GLN A CA 1
ATOM 838 C C . GLN A 1 101 ? -5.012 -9.134 17.545 1.00 89.19 101 GLN A C 1
ATOM 840 O O . GLN A 1 101 ? -6.118 -8.833 17.990 1.00 89.19 101 GLN A O 1
ATOM 845 N N . LYS A 1 102 ? -4.278 -8.290 16.813 1.00 90.62 102 LYS A N 1
ATOM 846 C CA . LYS A 1 102 ? -4.691 -6.950 16.398 1.00 90.62 102 LYS A CA 1
ATOM 847 C C . LYS A 1 102 ? -4.967 -6.931 14.900 1.00 90.62 102 LYS A C 1
ATOM 849 O O . LYS A 1 102 ? -4.335 -7.661 14.137 1.00 90.62 102 LYS A O 1
ATOM 854 N N . GLY A 1 103 ? -5.877 -6.059 14.482 1.00 91.44 103 GLY A N 1
ATOM 855 C CA . GLY A 1 103 ? -6.145 -5.843 13.068 1.00 91.44 103 GLY A CA 1
ATOM 856 C C . GLY A 1 103 ? -5.025 -5.082 12.353 1.00 91.44 103 GLY A C 1
ATOM 857 O O . GLY A 1 103 ? -3.959 -4.784 12.911 1.00 91.44 103 GLY A O 1
ATOM 858 N N . PHE A 1 104 ? -5.293 -4.752 11.096 1.00 90.88 104 PHE A N 1
ATOM 859 C CA . PHE A 1 104 ? -4.433 -3.920 10.261 1.00 90.88 104 PHE A CA 1
ATOM 860 C C . PHE A 1 104 ? -5.241 -2.892 9.471 1.00 90.88 104 PHE A C 1
ATOM 862 O O . PHE A 1 104 ? -6.441 -3.037 9.240 1.00 90.88 104 PHE A O 1
ATOM 869 N N . VAL A 1 105 ? -4.557 -1.837 9.056 1.00 91.06 105 VAL A N 1
ATOM 870 C CA . VAL A 1 105 ? -5.064 -0.764 8.208 1.00 91.06 105 VAL A CA 1
ATOM 871 C C . VAL A 1 105 ? -4.412 -0.895 6.837 1.00 9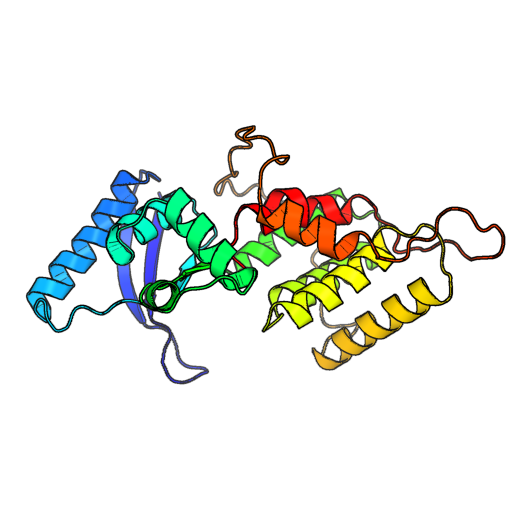1.06 105 VAL A C 1
ATOM 873 O O . VAL A 1 105 ? -3.192 -0.816 6.725 1.00 91.06 105 VAL A O 1
ATOM 876 N N . CYS A 1 106 ? -5.222 -1.075 5.798 1.00 88.00 106 CYS A N 1
ATOM 877 C CA . CYS A 1 106 ? -4.777 -1.049 4.410 1.00 88.00 106 CYS A CA 1
ATOM 878 C C . CYS A 1 106 ? -5.173 0.262 3.737 1.00 88.00 106 CYS A C 1
ATOM 880 O O . CYS A 1 106 ? -6.240 0.824 3.994 1.00 88.00 106 CYS A O 1
ATOM 882 N N . ALA A 1 107 ? -4.356 0.679 2.779 1.00 86.12 107 ALA A N 1
ATOM 883 C CA . ALA A 1 107 ? -4.729 1.724 1.846 1.00 86.12 107 ALA A CA 1
ATOM 884 C C . ALA A 1 107 ? -5.792 1.222 0.852 1.00 86.12 107 ALA A C 1
ATOM 886 O O . ALA A 1 107 ? -5.770 0.081 0.384 1.00 86.12 107 ALA A O 1
ATOM 887 N N . CYS A 1 108 ? -6.739 2.089 0.518 1.00 87.12 108 CYS A N 1
ATOM 888 C CA . CYS A 1 108 ? -7.779 1.824 -0.457 1.00 87.12 108 CYS A CA 1
ATOM 889 C C . CYS A 1 108 ? -7.182 1.801 -1.867 1.00 87.12 108 CYS A C 1
ATOM 891 O O . CYS A 1 108 ? -6.625 2.799 -2.327 1.00 87.12 108 CYS A O 1
ATOM 893 N N . ILE A 1 109 ? -7.334 0.675 -2.570 1.00 85.44 109 ILE A N 1
ATOM 894 C CA . ILE A 1 109 ? -6.736 0.463 -3.897 1.00 85.44 109 ILE A CA 1
ATOM 895 C C . ILE A 1 109 ? -7.188 1.535 -4.896 1.00 85.44 109 ILE A C 1
ATOM 897 O O . ILE A 1 109 ? -6.366 2.027 -5.661 1.00 85.44 109 ILE A O 1
ATOM 901 N N . SER A 1 110 ? -8.458 1.956 -4.879 1.00 86.56 110 SER A N 1
ATOM 902 C CA . SER A 1 110 ? -8.939 2.998 -5.798 1.00 86.56 110 SER A CA 1
ATOM 903 C C . SER A 1 110 ? -8.246 4.344 -5.565 1.00 86.56 110 SER A C 1
ATOM 905 O O . SER A 1 110 ? -7.882 5.012 -6.530 1.00 86.56 110 SER A O 1
ATOM 907 N N . HIS A 1 111 ? -7.995 4.712 -4.306 1.00 86.88 111 HIS A N 1
ATOM 908 C CA . HIS A 1 111 ? -7.262 5.930 -3.954 1.00 86.88 111 HIS A CA 1
ATOM 909 C C . HIS A 1 111 ? -5.778 5.821 -4.316 1.00 86.88 111 HIS A C 1
ATOM 911 O O . HIS A 1 111 ? -5.218 6.762 -4.878 1.00 86.88 111 HIS A O 1
ATOM 917 N N . ILE A 1 112 ? -5.157 4.658 -4.081 1.00 86.50 112 ILE A N 1
ATOM 918 C CA . ILE A 1 112 ? -3.782 4.378 -4.522 1.00 86.50 112 ILE A CA 1
ATOM 919 C C . ILE A 1 112 ? -3.675 4.533 -6.044 1.00 86.50 112 ILE A C 1
ATOM 921 O O . ILE A 1 112 ? -2.849 5.302 -6.530 1.00 86.50 112 ILE A O 1
ATOM 925 N N . MET A 1 113 ? -4.549 3.870 -6.804 1.00 88.62 113 MET A N 1
ATOM 926 C CA . MET A 1 113 ? -4.537 3.917 -8.268 1.00 88.62 113 MET A CA 1
ATOM 927 C C . MET A 1 113 ? -4.862 5.314 -8.812 1.00 88.62 113 MET A C 1
ATOM 929 O O . MET A 1 113 ? -4.264 5.724 -9.808 1.00 88.62 113 MET A O 1
ATOM 933 N N . LYS A 1 114 ? -5.755 6.074 -8.156 1.00 88.12 114 LYS A N 1
ATOM 934 C CA . LYS A 1 114 ? -6.022 7.486 -8.482 1.00 88.12 114 LYS A CA 1
ATOM 935 C C . LYS A 1 114 ? -4.753 8.328 -8.306 1.00 88.12 114 LYS A C 1
ATOM 937 O O . LYS A 1 114 ? -4.391 9.044 -9.232 1.00 88.12 114 LYS A O 1
ATOM 942 N N . SER A 1 115 ? -4.049 8.195 -7.180 1.00 86.12 115 SER A N 1
ATOM 943 C CA . SER A 1 115 ? -2.779 8.896 -6.916 1.00 86.12 115 SER A CA 1
ATOM 944 C C . SER A 1 115 ? -1.708 8.549 -7.952 1.00 86.12 115 SER A C 1
ATOM 946 O O . SER A 1 115 ? -1.150 9.442 -8.582 1.00 86.12 115 SER A O 1
ATOM 948 N N . ILE A 1 116 ? -1.488 7.253 -8.195 1.00 88.31 116 ILE A N 1
ATOM 949 C CA . ILE A 1 116 ? -0.510 6.752 -9.172 1.00 88.31 116 ILE A CA 1
ATOM 950 C C . ILE A 1 116 ? -0.796 7.301 -10.571 1.00 88.31 116 ILE A C 1
ATOM 952 O O . ILE A 1 116 ? 0.130 7.695 -11.275 1.00 88.31 116 ILE A O 1
ATOM 956 N N . LYS A 1 117 ? -2.072 7.370 -10.978 1.00 89.94 117 LYS A N 1
ATOM 957 C CA . LYS A 1 117 ? -2.474 7.966 -12.260 1.00 89.94 117 LYS A CA 1
ATOM 958 C C . LYS A 1 117 ? -1.963 9.403 -12.403 1.00 89.94 117 LYS A C 1
ATOM 960 O O . LYS A 1 117 ? -1.468 9.754 -13.472 1.00 89.94 117 LYS A O 1
ATOM 965 N N . TYR A 1 118 ? -2.070 10.231 -11.364 1.00 87.44 118 TYR A N 1
ATOM 966 C CA . TYR A 1 118 ? -1.560 11.605 -11.410 1.00 87.44 118 TYR A CA 1
ATOM 967 C C . TYR A 1 118 ? -0.027 11.652 -11.406 1.00 87.44 118 TYR A C 1
ATOM 969 O O . TYR A 1 118 ? 0.554 12.385 -12.204 1.00 87.44 118 TYR A O 1
ATOM 977 N N . ASP A 1 119 ? 0.625 10.823 -10.590 1.00 86.00 119 ASP A N 1
ATOM 978 C CA . ASP A 1 119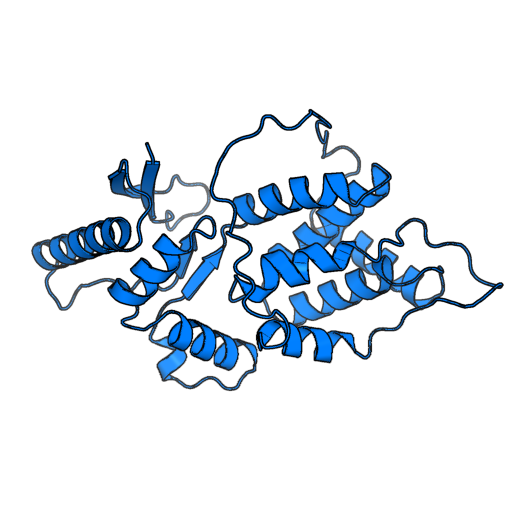 ? 2.091 10.768 -10.497 1.00 86.00 119 ASP A CA 1
ATOM 979 C C . ASP A 1 119 ? 2.759 10.252 -11.787 1.00 86.00 119 ASP A C 1
ATOM 981 O O . ASP A 1 119 ? 3.843 10.692 -12.175 1.00 86.00 119 ASP A O 1
ATOM 985 N N . LEU A 1 120 ? 2.111 9.327 -12.498 1.00 88.38 120 LEU A N 1
ATOM 986 C CA . LEU A 1 120 ? 2.626 8.792 -13.757 1.00 88.38 120 LEU A CA 1
ATOM 987 C C . LEU A 1 120 ? 2.420 9.725 -14.946 1.00 88.38 120 LEU A C 1
ATOM 989 O O . LEU A 1 120 ? 3.207 9.672 -15.892 1.00 88.38 120 LEU A O 1
ATOM 993 N N . LYS A 1 121 ? 1.402 10.593 -14.913 1.00 83.75 121 LYS A N 1
ATOM 994 C CA . LYS A 1 121 ? 1.175 11.573 -15.986 1.00 83.75 121 LYS A CA 1
ATOM 995 C C . LYS A 1 121 ? 2.363 12.522 -16.163 1.00 83.75 121 LYS A C 1
ATOM 997 O O . LYS A 1 121 ? 2.645 12.910 -17.289 1.00 83.75 121 LYS A O 1
ATOM 1002 N N . SER A 1 122 ? 3.057 12.885 -15.084 1.00 81.00 122 SER A N 1
ATOM 1003 C CA . SER A 1 122 ? 4.213 13.791 -15.144 1.00 81.00 122 SER A CA 1
ATOM 1004 C C . SER A 1 122 ? 5.525 13.093 -15.522 1.00 81.00 122 SER A C 1
ATOM 1006 O O . SER A 1 122 ? 6.439 13.751 -16.012 1.00 81.00 122 SER A O 1
ATOM 1008 N N . SER A 1 123 ? 5.626 11.776 -15.317 1.00 82.88 123 SER A N 1
ATOM 1009 C CA . SER A 1 123 ? 6.865 11.002 -15.496 1.00 82.88 123 SER A CA 1
ATOM 1010 C C . SER A 1 123 ? 6.880 10.102 -16.738 1.00 82.88 123 SER A C 1
ATOM 1012 O O . SER A 1 123 ? 7.930 9.563 -17.087 1.00 82.88 123 SER A O 1
ATOM 1014 N N . CYS A 1 124 ? 5.748 9.921 -17.426 1.00 87.81 124 CYS A N 1
ATOM 1015 C CA . CYS A 1 124 ? 5.659 9.143 -18.663 1.00 87.81 124 CYS A CA 1
ATOM 1016 C C . CYS A 1 124 ? 5.564 10.062 -19.887 1.00 87.81 124 CYS A C 1
ATOM 1018 O O . CYS A 1 124 ? 4.687 10.915 -19.969 1.00 87.81 124 CYS A O 1
ATOM 1020 N N . ASN A 1 125 ? 6.438 9.850 -20.871 1.00 85.38 125 ASN A N 1
ATOM 1021 C CA . ASN A 1 125 ? 6.521 10.664 -22.089 1.00 85.38 125 ASN A CA 1
ATOM 1022 C C . ASN A 1 125 ? 5.703 10.117 -23.276 1.00 85.38 125 ASN A C 1
ATOM 1024 O O . ASN A 1 125 ? 5.613 10.781 -24.306 1.00 85.38 125 ASN A O 1
ATOM 1028 N N . SER A 1 126 ? 5.118 8.923 -23.153 1.00 88.38 126 SER A N 1
ATOM 1029 C CA . SER A 1 126 ? 4.277 8.307 -24.182 1.00 88.38 126 SER A CA 1
ATOM 1030 C C . SER A 1 126 ? 3.045 7.629 -23.582 1.00 88.38 126 SER A C 1
ATOM 1032 O O . SER A 1 126 ? 3.031 7.238 -22.407 1.00 88.38 126 SER A O 1
ATOM 1034 N N . LYS A 1 127 ? 1.997 7.476 -24.403 1.00 88.75 127 LYS A N 1
ATOM 1035 C CA . LYS A 1 127 ? 0.739 6.826 -24.001 1.00 88.75 127 LYS A CA 1
ATOM 1036 C C . LYS A 1 127 ? 0.968 5.348 -23.687 1.00 88.75 127 LYS A C 1
ATOM 1038 O O . LYS A 1 127 ? 0.398 4.825 -22.732 1.00 88.75 127 LYS A O 1
ATOM 1043 N N . GLU A 1 128 ? 1.832 4.695 -24.453 1.00 88.31 128 GLU A N 1
ATOM 1044 C CA . GLU A 1 128 ? 2.206 3.291 -24.306 1.00 88.31 128 GLU A CA 1
ATOM 1045 C C . GLU A 1 128 ? 2.948 3.056 -22.986 1.00 88.31 128 GLU A C 1
ATOM 1047 O O . GLU A 1 128 ? 2.586 2.151 -22.234 1.00 88.31 128 GLU A O 1
ATOM 1052 N N . LEU A 1 129 ? 3.933 3.905 -22.661 1.00 90.69 129 LEU A N 1
ATOM 1053 C CA . LEU A 1 129 ? 4.683 3.824 -21.405 1.00 90.69 129 LEU A CA 1
ATOM 1054 C C . LEU A 1 129 ? 3.771 4.063 -20.200 1.00 90.69 129 LEU A C 1
ATOM 1056 O O . LEU A 1 129 ? 3.836 3.317 -19.222 1.00 90.69 129 LEU A O 1
ATOM 1060 N N . TYR A 1 130 ? 2.900 5.070 -20.278 1.00 91.81 130 TYR A N 1
ATOM 1061 C CA . TYR A 1 130 ? 1.919 5.351 -19.234 1.00 91.81 130 TYR A CA 1
ATOM 1062 C C . TYR A 1 130 ? 0.977 4.159 -19.017 1.00 91.81 130 TYR A C 1
ATOM 1064 O O . TYR A 1 130 ? 0.780 3.714 -17.886 1.00 91.81 130 TYR A O 1
ATOM 1072 N N . ARG A 1 131 ? 0.429 3.596 -20.100 1.00 90.56 131 ARG A N 1
ATOM 1073 C CA . ARG A 1 131 ? -0.482 2.447 -20.042 1.00 90.56 131 ARG A CA 1
ATOM 1074 C C . ARG A 1 131 ? 0.198 1.219 -19.438 1.00 90.56 131 ARG A C 1
ATOM 1076 O O . ARG A 1 131 ? -0.344 0.623 -18.510 1.00 90.56 131 ARG A O 1
ATOM 1083 N N . PHE A 1 132 ? 1.395 0.883 -19.915 1.00 92.44 132 PHE A N 1
ATOM 1084 C CA . PHE A 1 132 ? 2.188 -0.222 -19.377 1.00 92.44 132 PHE A CA 1
ATOM 1085 C C . PHE A 1 132 ? 2.488 -0.013 -17.884 1.00 92.44 132 PHE A C 1
ATOM 1087 O O . PHE A 1 132 ? 2.303 -0.921 -17.077 1.00 92.44 132 PHE A O 1
ATOM 1094 N N . SER A 1 133 ? 2.853 1.211 -17.491 1.00 93.69 133 SER A N 1
ATOM 1095 C CA . SER A 1 133 ? 3.095 1.590 -16.094 1.00 93.69 133 SER A CA 1
ATOM 1096 C C . SER A 1 133 ? 1.862 1.406 -15.209 1.00 93.69 133 SER A C 1
ATOM 1098 O O . SER A 1 133 ? 1.973 0.829 -14.128 1.00 93.69 133 SER A O 1
ATOM 1100 N N . MET A 1 134 ? 0.682 1.833 -15.669 1.00 92.12 134 MET A N 1
ATOM 1101 C CA . MET A 1 134 ? -0.578 1.635 -14.945 1.00 92.12 134 MET A CA 1
ATOM 1102 C C . MET A 1 134 ? -0.906 0.150 -14.753 1.00 92.12 134 MET A C 1
ATOM 1104 O O . MET A 1 134 ? -1.364 -0.238 -13.677 1.00 92.12 134 MET A O 1
ATOM 1108 N N . TYR A 1 135 ? -0.640 -0.697 -15.752 1.00 92.00 135 TYR A N 1
ATOM 1109 C CA . TYR A 1 135 ? -0.833 -2.142 -15.614 1.00 92.00 135 TYR A CA 1
ATOM 1110 C C . TYR A 1 135 ? 0.148 -2.784 -14.642 1.00 92.00 135 TYR A C 1
ATOM 1112 O O . TYR A 1 135 ? -0.262 -3.610 -13.827 1.00 92.00 135 TYR A O 1
ATOM 1120 N N . CYS A 1 136 ? 1.413 -2.366 -14.662 1.00 94.31 136 CYS A N 1
ATOM 1121 C CA . CYS A 1 136 ? 2.399 -2.787 -13.673 1.00 94.31 136 CYS A CA 1
ATOM 1122 C C . CYS A 1 136 ? 1.931 -2.462 -12.248 1.00 94.31 136 CYS A C 1
ATOM 1124 O O . CYS A 1 136 ? 1.927 -3.346 -11.396 1.00 94.31 136 CYS A O 1
ATOM 1126 N N . PHE A 1 137 ? 1.445 -1.244 -11.985 1.00 92.00 137 PHE A N 1
ATOM 1127 C CA . PHE A 1 137 ? 0.886 -0.923 -10.667 1.00 92.00 137 PHE A CA 1
ATOM 1128 C C . PHE A 1 137 ? -0.366 -1.725 -10.336 1.00 92.00 137 PHE A C 1
ATOM 1130 O O . PHE A 1 137 ? -0.479 -2.198 -9.209 1.00 92.00 137 PHE A O 1
ATOM 1137 N N . SER A 1 138 ? -1.265 -1.933 -11.303 1.00 89.94 138 SER A N 1
ATOM 1138 C CA . SER A 1 138 ? -2.438 -2.792 -11.116 1.00 89.94 138 SER A CA 1
ATOM 1139 C C . SER A 1 138 ? -2.035 -4.206 -10.674 1.00 89.94 138 SER A C 1
ATOM 1141 O O . SER A 1 138 ? -2.621 -4.749 -9.740 1.00 89.94 138 SER A O 1
ATOM 1143 N N . LEU A 1 139 ? -0.987 -4.786 -11.269 1.00 91.38 139 LEU A N 1
ATOM 1144 C CA . LEU A 1 139 ? -0.452 -6.080 -10.836 1.00 91.38 139 LEU A CA 1
ATOM 1145 C C . LEU A 1 139 ? 0.077 -6.047 -9.403 1.00 91.38 139 LEU A C 1
ATOM 1147 O O . LEU A 1 139 ? -0.154 -6.993 -8.648 1.00 91.38 139 LEU A O 1
ATOM 1151 N N . LEU A 1 140 ? 0.790 -4.984 -9.031 1.00 91.56 140 LEU A N 1
ATOM 1152 C CA . LEU A 1 140 ? 1.361 -4.856 -7.695 1.00 91.56 140 LEU A CA 1
ATOM 1153 C C . LEU A 1 140 ? 0.262 -4.731 -6.634 1.00 91.56 140 LEU A C 1
ATOM 1155 O O . LEU A 1 140 ? 0.260 -5.519 -5.691 1.00 91.56 140 LEU A O 1
ATOM 1159 N N . VAL A 1 141 ? -0.711 -3.830 -6.818 1.00 87.69 141 VAL A N 1
ATOM 1160 C CA . VAL A 1 141 ? -1.803 -3.606 -5.844 1.00 87.69 141 VAL A CA 1
ATOM 1161 C C . VAL A 1 141 ? -2.771 -4.789 -5.729 1.00 87.69 141 VAL A C 1
ATOM 1163 O O . VAL A 1 141 ? -3.467 -4.905 -4.726 1.00 87.69 141 VAL A O 1
ATOM 1166 N N . ASN A 1 142 ? -2.819 -5.667 -6.737 1.00 86.19 142 ASN A N 1
ATOM 1167 C CA . ASN A 1 142 ? -3.617 -6.899 -6.730 1.00 86.19 142 ASN A CA 1
ATOM 1168 C C . ASN A 1 142 ? -2.794 -8.147 -6.361 1.00 86.19 142 ASN A C 1
ATOM 1170 O O . ASN A 1 142 ? -3.220 -9.275 -6.618 1.00 86.19 142 ASN A O 1
ATOM 1174 N N . SER A 1 143 ? -1.593 -7.987 -5.805 1.00 88.88 143 SER A N 1
ATOM 1175 C CA . SER A 1 143 ? -0.838 -9.125 -5.268 1.00 88.88 143 SER A CA 1
ATOM 1176 C C . SER A 1 143 ? -1.481 -9.604 -3.964 1.00 88.88 143 SER A C 1
ATOM 1178 O O . SER A 1 143 ? -1.879 -8.793 -3.133 1.00 88.88 143 SER A O 1
ATOM 1180 N N . CYS A 1 144 ? -1.624 -10.921 -3.799 1.00 85.25 144 CYS A N 1
ATOM 1181 C CA . CYS A 1 144 ? -2.304 -11.512 -2.637 1.00 85.25 144 CYS A CA 1
ATOM 1182 C C . CYS A 1 144 ? -1.341 -11.963 -1.531 1.00 85.25 144 CYS A C 1
ATOM 1184 O O . CYS A 1 144 ? -1.785 -12.299 -0.435 1.00 85.25 144 CYS A O 1
ATOM 1186 N N . ASP A 1 145 ? -0.045 -11.975 -1.821 1.00 87.38 145 ASP A N 1
ATOM 1187 C CA . ASP A 1 145 ? 1.022 -12.368 -0.915 1.00 87.38 145 ASP A CA 1
ATOM 1188 C C . ASP A 1 145 ? 2.312 -11.609 -1.261 1.00 87.38 145 ASP A C 1
ATOM 1190 O O . ASP A 1 145 ? 2.455 -11.042 -2.353 1.00 87.38 145 ASP A O 1
ATOM 1194 N N . LEU A 1 146 ? 3.235 -11.574 -0.298 1.00 87.25 146 LEU A N 1
ATOM 1195 C CA . LEU A 1 146 ? 4.473 -10.807 -0.401 1.00 87.25 146 LEU A CA 1
ATOM 1196 C C . LEU A 1 146 ? 5.408 -11.345 -1.488 1.00 87.25 146 LEU A C 1
ATOM 1198 O O . LEU A 1 146 ? 6.037 -10.546 -2.175 1.00 87.25 146 LEU A O 1
ATOM 1202 N N . ASP A 1 147 ? 5.491 -12.662 -1.666 1.00 90.56 147 ASP A N 1
ATOM 1203 C CA . ASP A 1 147 ? 6.399 -13.270 -2.643 1.00 90.56 147 ASP A CA 1
ATOM 1204 C C . ASP A 1 147 ? 5.953 -12.913 -4.066 1.00 90.56 147 ASP A C 1
ATOM 1206 O O . ASP A 1 147 ? 6.737 -12.383 -4.854 1.00 90.56 147 ASP A O 1
ATOM 1210 N N . THR A 1 148 ? 4.658 -13.061 -4.358 1.00 92.19 148 THR A N 1
ATOM 1211 C CA . THR A 1 148 ? 4.045 -12.626 -5.618 1.00 92.19 148 THR A CA 1
ATOM 1212 C C . THR A 1 148 ? 4.250 -11.128 -5.860 1.00 92.19 148 THR A C 1
ATOM 1214 O O . THR A 1 148 ? 4.550 -10.720 -6.987 1.00 92.19 148 THR A O 1
ATOM 1217 N N . PHE A 1 149 ? 4.093 -10.295 -4.824 1.00 91.88 149 PHE A N 1
ATOM 1218 C CA . PHE A 1 149 ? 4.346 -8.856 -4.921 1.00 91.88 149 PHE A CA 1
ATOM 1219 C C . PHE A 1 149 ? 5.807 -8.564 -5.284 1.00 91.88 149 PHE A C 1
ATOM 1221 O O . PHE A 1 149 ? 6.060 -7.800 -6.215 1.00 91.88 149 PHE A O 1
ATOM 1228 N N . LEU A 1 150 ? 6.763 -9.178 -4.580 1.00 92.25 150 LEU A N 1
ATOM 1229 C CA . LEU A 1 150 ? 8.197 -8.969 -4.790 1.00 92.25 150 LEU A CA 1
ATOM 1230 C C . LEU A 1 150 ? 8.650 -9.460 -6.167 1.00 92.25 150 LEU A C 1
ATOM 1232 O O . LEU A 1 150 ? 9.393 -8.750 -6.844 1.00 92.25 150 LEU A O 1
ATOM 1236 N N . ASP A 1 151 ? 8.162 -10.615 -6.617 1.00 94.00 151 ASP A N 1
ATOM 1237 C CA . ASP A 1 151 ? 8.452 -11.149 -7.949 1.00 94.00 151 ASP A CA 1
ATOM 1238 C C . ASP A 1 151 ? 7.974 -10.193 -9.045 1.00 94.00 151 ASP A C 1
ATOM 1240 O O . ASP A 1 151 ? 8.725 -9.842 -9.961 1.00 94.00 151 ASP A O 1
ATOM 1244 N N . ARG A 1 152 ? 6.730 -9.713 -8.936 1.00 94.62 152 ARG A N 1
ATOM 1245 C CA . ARG A 1 152 ? 6.174 -8.726 -9.872 1.00 94.62 152 ARG A CA 1
ATOM 1246 C C . ARG A 1 152 ? 6.951 -7.417 -9.810 1.00 94.62 152 ARG A C 1
ATOM 1248 O O . ARG A 1 152 ? 7.294 -6.875 -10.859 1.00 94.62 152 ARG A O 1
ATOM 1255 N N . LEU A 1 153 ? 7.288 -6.938 -8.613 1.00 94.75 153 LEU A N 1
ATOM 1256 C CA . LEU A 1 153 ? 8.062 -5.714 -8.435 1.00 94.75 153 LEU A CA 1
ATOM 1257 C C . LEU A 1 153 ? 9.433 -5.836 -9.099 1.00 94.75 153 LEU A C 1
ATOM 1259 O O . LEU A 1 153 ? 9.817 -4.942 -9.848 1.00 94.75 153 LEU A O 1
ATOM 1263 N N . LYS A 1 154 ? 10.130 -6.960 -8.922 1.00 95.50 154 LYS A N 1
ATOM 1264 C CA . LYS A 1 154 ? 11.428 -7.220 -9.550 1.00 95.50 154 LYS A CA 1
ATOM 1265 C C . LYS A 1 154 ? 11.345 -7.227 -11.076 1.00 95.50 154 LYS A C 1
ATOM 1267 O O . LYS A 1 154 ? 12.168 -6.587 -11.725 1.00 95.50 154 LYS A O 1
ATOM 1272 N N . LEU A 1 155 ? 10.317 -7.856 -11.652 1.00 96.44 155 LEU A N 1
ATOM 1273 C CA . LEU A 1 155 ? 10.075 -7.807 -13.100 1.00 96.44 155 LEU A CA 1
ATOM 1274 C C . LEU A 1 155 ? 9.868 -6.367 -13.587 1.00 96.44 155 LEU A C 1
ATOM 1276 O O . LEU A 1 155 ? 10.495 -5.950 -14.559 1.00 96.44 155 LEU A O 1
ATOM 1280 N N . THR A 1 156 ? 9.021 -5.592 -12.901 1.00 95.62 156 THR A N 1
ATOM 1281 C CA . THR A 1 156 ? 8.787 -4.183 -13.259 1.00 95.62 156 THR A CA 1
ATOM 1282 C C . THR A 1 156 ? 10.060 -3.350 -13.125 1.00 95.62 156 THR A C 1
ATOM 1284 O O . THR A 1 156 ? 10.388 -2.581 -14.025 1.00 95.62 156 THR A O 1
ATOM 1287 N N . TYR A 1 157 ? 10.832 -3.568 -12.059 1.00 95.75 157 TYR A N 1
ATOM 1288 C CA . TYR A 1 157 ? 12.095 -2.893 -11.800 1.00 95.75 157 TYR A CA 1
ATOM 1289 C C . TYR A 1 157 ? 13.104 -3.145 -12.923 1.00 95.75 157 TYR A C 1
ATOM 1291 O O . TYR A 1 157 ? 13.624 -2.187 -13.495 1.00 95.75 157 TYR A O 1
ATOM 1299 N N . THR A 1 158 ? 13.318 -4.409 -13.307 1.00 95.62 158 THR A N 1
ATOM 1300 C CA . THR A 1 158 ? 14.205 -4.783 -14.419 1.00 95.62 158 THR A CA 1
ATOM 1301 C C . THR A 1 158 ? 13.797 -4.101 -15.725 1.00 95.62 158 THR A C 1
ATOM 1303 O O . THR A 1 158 ? 14.665 -3.582 -16.428 1.00 95.62 158 THR A O 1
ATOM 1306 N N . VAL A 1 159 ? 12.498 -4.035 -16.039 1.00 95.75 159 VAL A N 1
ATOM 1307 C CA . VAL A 1 159 ? 12.010 -3.372 -17.260 1.00 95.75 159 VAL A CA 1
ATOM 1308 C C . VAL A 1 159 ? 12.228 -1.861 -17.211 1.00 95.75 159 VAL A C 1
ATOM 1310 O O . VAL A 1 159 ? 12.786 -1.302 -18.150 1.00 95.75 159 VAL A O 1
ATOM 1313 N N . PHE A 1 160 ? 11.832 -1.181 -16.136 1.00 95.62 160 PHE A N 1
ATOM 1314 C CA . PHE A 1 160 ? 11.886 0.282 -16.088 1.00 95.62 160 PHE A CA 1
ATOM 1315 C C . PHE A 1 160 ? 13.296 0.842 -15.861 1.00 95.62 160 PHE A C 1
ATOM 1317 O O . PHE A 1 160 ? 13.578 1.963 -16.287 1.00 95.62 160 PHE A O 1
ATOM 1324 N N . LYS A 1 161 ? 14.197 0.090 -15.215 1.00 94.50 161 LYS A N 1
ATOM 1325 C CA . LYS A 1 161 ? 15.576 0.529 -14.931 1.00 94.50 161 LYS A CA 1
ATOM 1326 C C . LYS A 1 161 ? 16.604 0.093 -15.981 1.00 94.50 161 LYS A C 1
ATOM 1328 O O . LYS A 1 161 ? 17.705 0.640 -15.974 1.00 94.50 161 LYS A O 1
ATOM 1333 N N . SER A 1 162 ? 16.269 -0.817 -16.898 1.00 94.06 162 SER A N 1
ATOM 1334 C CA . SER A 1 162 ? 17.178 -1.226 -17.981 1.00 94.06 162 SER A CA 1
ATOM 1335 C C . SER A 1 162 ? 17.022 -0.350 -19.220 1.00 94.06 162 SER A C 1
ATOM 1337 O O . SER A 1 162 ? 15.928 -0.220 -19.764 1.00 94.06 162 SER A O 1
ATOM 1339 N N . GLN A 1 163 ? 18.125 0.212 -19.714 1.00 93.62 163 GLN A N 1
ATOM 1340 C CA . GLN A 1 163 ? 18.140 1.054 -20.919 1.00 93.62 163 GLN A CA 1
ATOM 1341 C C . GLN A 1 163 ? 18.061 0.236 -22.217 1.00 93.62 163 GLN A C 1
ATOM 1343 O O . GLN A 1 163 ? 17.688 0.760 -23.270 1.00 93.62 163 GLN A O 1
ATOM 1348 N N . ARG A 1 164 ? 18.431 -1.048 -22.159 1.00 92.94 164 ARG A N 1
ATOM 1349 C CA . ARG A 1 164 ? 18.573 -1.932 -23.323 1.00 92.94 164 ARG A CA 1
ATOM 1350 C C . ARG A 1 164 ? 17.676 -3.168 -23.223 1.00 92.94 164 ARG A C 1
ATOM 1352 O O . ARG A 1 164 ? 17.367 -3.620 -22.126 1.00 92.94 164 ARG A O 1
ATOM 1359 N N . LEU A 1 165 ? 17.276 -3.706 -24.377 1.00 91.56 165 LEU A N 1
ATOM 1360 C CA . LEU A 1 165 ? 16.461 -4.922 -24.517 1.00 91.56 165 LEU A CA 1
ATOM 1361 C C . LEU A 1 165 ? 17.344 -6.157 -24.715 1.00 91.56 165 LEU A C 1
ATOM 1363 O O . LEU A 1 165 ? 17.556 -6.602 -25.844 1.00 91.56 165 LEU A O 1
ATOM 1367 N N . ASP A 1 166 ? 17.865 -6.707 -23.626 1.00 92.06 166 ASP A N 1
ATOM 1368 C CA . ASP A 1 166 ? 18.491 -8.029 -23.650 1.00 92.06 166 ASP A CA 1
ATOM 1369 C C . ASP A 1 166 ? 17.468 -9.156 -23.409 1.00 92.06 166 ASP A C 1
ATOM 1371 O O . ASP A 1 166 ? 16.255 -8.927 -23.342 1.00 92.06 166 ASP A O 1
ATOM 1375 N N . SER A 1 167 ? 17.953 -10.396 -23.310 1.00 91.25 167 SER A N 1
ATOM 1376 C CA . SER A 1 167 ? 17.106 -11.573 -23.098 1.00 91.25 167 SER A CA 1
ATOM 1377 C C . SER A 1 167 ? 16.288 -11.508 -21.809 1.00 91.25 167 SER A C 1
ATOM 1379 O O . SER A 1 167 ? 15.142 -11.959 -21.796 1.00 91.25 167 SER A O 1
ATOM 1381 N N . ASP A 1 168 ? 16.845 -10.940 -20.741 1.00 92.19 168 ASP A N 1
ATOM 1382 C CA . ASP A 1 168 ? 16.220 -10.922 -19.419 1.00 92.19 168 ASP A CA 1
ATOM 1383 C C . ASP A 1 168 ? 15.150 -9.837 -19.337 1.00 92.19 168 ASP A C 1
ATOM 1385 O O . ASP A 1 168 ? 14.048 -10.083 -18.832 1.00 92.19 168 ASP A O 1
ATOM 1389 N N . VAL A 1 169 ? 15.417 -8.667 -19.920 1.00 94.56 169 VAL A N 1
ATOM 1390 C CA . VAL A 1 169 ? 14.422 -7.599 -20.067 1.00 94.56 169 VAL A CA 1
ATOM 1391 C C . VAL A 1 169 ? 13.282 -8.061 -20.975 1.00 94.56 169 VAL A C 1
ATOM 1393 O O . VAL A 1 169 ? 12.116 -7.930 -20.601 1.00 94.56 169 VAL A O 1
ATOM 1396 N N . ALA A 1 170 ? 13.583 -8.683 -22.121 1.00 93.50 170 ALA A N 1
ATOM 1397 C CA . ALA A 1 170 ? 12.560 -9.213 -23.025 1.00 93.50 170 ALA A CA 1
ATOM 1398 C C . ALA A 1 170 ? 11.706 -10.311 -22.361 1.00 93.50 170 ALA A C 1
ATOM 1400 O O . ALA A 1 170 ? 10.479 -10.315 -22.484 1.00 93.50 170 ALA A O 1
ATOM 1401 N N . SER A 1 171 ? 12.339 -11.216 -21.608 1.00 95.75 171 SER A N 1
ATOM 1402 C CA . SER A 1 171 ? 11.654 -12.242 -20.811 1.00 95.75 171 SER A CA 1
ATOM 1403 C C . SER A 1 171 ? 10.748 -11.620 -19.744 1.00 95.75 171 SER A C 1
ATOM 1405 O O . SER A 1 171 ? 9.609 -12.057 -19.565 1.00 95.75 171 SER A O 1
ATOM 1407 N N . SER A 1 172 ? 11.212 -10.558 -19.081 1.00 96.12 172 SER A N 1
ATOM 1408 C CA . SER A 1 172 ? 10.444 -9.845 -18.056 1.00 96.12 172 SER A CA 1
ATOM 1409 C C . SER A 1 172 ? 9.217 -9.146 -18.638 1.00 96.12 172 SER A C 1
ATOM 1411 O O . SER A 1 172 ? 8.122 -9.298 -18.097 1.00 96.12 172 SER A O 1
ATOM 1413 N N . ILE A 1 173 ? 9.363 -8.465 -19.782 1.00 95.06 173 ILE A N 1
ATOM 1414 C CA . ILE A 1 173 ? 8.240 -7.855 -20.513 1.00 95.06 173 ILE A CA 1
ATOM 1415 C C . ILE A 1 173 ? 7.204 -8.920 -20.877 1.00 95.06 173 ILE A C 1
ATOM 1417 O O . ILE A 1 173 ? 6.024 -8.746 -20.584 1.00 95.06 173 ILE A O 1
ATOM 1421 N N . LYS A 1 174 ? 7.641 -10.050 -21.446 1.00 95.12 174 LYS A N 1
ATOM 1422 C CA . LYS A 1 174 ? 6.739 -11.141 -21.836 1.00 95.12 174 LYS A CA 1
ATOM 1423 C C . LYS A 1 174 ? 5.971 -11.714 -20.642 1.00 95.12 174 LYS A C 1
ATOM 1425 O O . LYS A 1 174 ? 4.774 -11.962 -20.742 1.00 95.12 174 LYS A O 1
ATOM 1430 N N . LYS A 1 175 ? 6.635 -11.911 -19.499 1.00 95.75 175 LYS A N 1
ATOM 1431 C CA . LYS A 1 175 ? 5.972 -12.370 -18.266 1.00 95.75 175 LYS A CA 1
ATOM 1432 C C . LYS A 1 175 ? 4.920 -11.371 -17.784 1.00 95.75 175 LYS A C 1
ATOM 1434 O O . LYS A 1 175 ? 3.813 -11.785 -17.456 1.00 95.75 175 LYS A O 1
ATOM 1439 N N . LEU A 1 176 ? 5.246 -10.076 -17.772 1.00 94.94 176 LEU A N 1
ATOM 1440 C CA . LEU A 1 176 ? 4.306 -9.018 -17.387 1.00 94.94 176 LEU A CA 1
ATOM 1441 C C . LEU A 1 176 ? 3.092 -8.972 -18.323 1.00 94.94 176 LEU A C 1
ATOM 1443 O O . LEU A 1 176 ? 1.963 -8.934 -17.845 1.00 94.94 176 LEU A O 1
ATOM 1447 N N . GLN A 1 177 ? 3.310 -9.065 -19.636 1.00 91.75 177 GLN A N 1
ATOM 1448 C CA . GLN A 1 177 ? 2.234 -9.115 -20.631 1.00 91.75 177 GLN A CA 1
ATOM 1449 C C . GLN A 1 177 ? 1.304 -10.314 -20.423 1.00 91.75 177 GLN A C 1
ATOM 1451 O O . GLN A 1 177 ? 0.092 -10.131 -20.366 1.00 91.75 177 GLN A O 1
ATOM 1456 N N . ASN A 1 178 ? 1.855 -11.509 -20.189 1.00 91.56 178 ASN A N 1
ATOM 1457 C CA . ASN A 1 178 ? 1.047 -12.688 -19.865 1.00 91.56 178 ASN A CA 1
ATOM 1458 C C . ASN A 1 178 ? 0.185 -12.467 -18.607 1.00 91.56 178 ASN A C 1
ATOM 1460 O O . ASN A 1 178 ? -0.954 -12.925 -18.545 1.00 91.56 178 ASN A O 1
ATOM 1464 N N . PHE A 1 179 ? 0.702 -11.765 -17.591 1.00 90.56 179 PHE A N 1
ATOM 1465 C CA . PHE A 1 179 ? -0.098 -11.431 -16.411 1.00 90.56 179 PHE A CA 1
ATOM 1466 C C . PHE A 1 179 ? -1.226 -10.443 -16.726 1.00 90.56 179 PHE A C 1
ATOM 1468 O O . PHE A 1 179 ? -2.306 -10.564 -16.150 1.00 90.56 179 PHE A O 1
ATOM 1475 N N . PHE A 1 180 ? -1.012 -9.491 -17.638 1.00 88.25 180 PHE A N 1
ATOM 1476 C CA . PHE A 1 180 ? -2.063 -8.566 -18.070 1.00 88.25 180 PHE A CA 1
ATOM 1477 C C . PHE A 1 180 ? -3.196 -9.296 -18.801 1.00 88.25 180 PHE A C 1
ATOM 1479 O O . PHE A 1 180 ? -4.367 -9.029 -18.530 1.00 88.25 180 PHE A O 1
ATOM 1486 N N . GLU A 1 181 ? -2.864 -10.266 -19.655 1.00 83.12 181 GLU A N 1
ATOM 1487 C CA . GLU A 1 181 ? -3.854 -11.097 -20.353 1.00 83.12 181 GLU A CA 1
ATOM 1488 C C . GLU A 1 181 ? -4.729 -11.891 -19.371 1.00 83.12 181 GLU A C 1
ATOM 1490 O O . GLU A 1 181 ? -5.951 -11.926 -19.516 1.00 83.12 181 GLU A O 1
ATOM 1495 N N . ILE A 1 182 ? -4.129 -12.465 -18.319 1.00 77.00 182 ILE A N 1
ATOM 1496 C CA . ILE A 1 182 ? -4.858 -13.185 -17.258 1.00 77.00 182 ILE A CA 1
ATOM 1497 C C . ILE A 1 182 ? -5.835 -12.262 -16.516 1.00 77.00 182 ILE A C 1
ATOM 1499 O O . ILE A 1 182 ? -6.911 -12.700 -16.112 1.00 77.00 182 ILE A O 1
ATOM 1503 N N . LEU A 1 183 ? -5.492 -10.981 -16.359 1.00 69.81 183 LEU A N 1
ATOM 1504 C CA . LEU A 1 183 ? -6.374 -9.978 -15.757 1.00 69.81 183 LEU A CA 1
ATOM 1505 C C . LEU A 1 183 ? -7.521 -9.528 -16.683 1.00 69.81 183 LEU A C 1
ATOM 1507 O O . LEU A 1 183 ? -8.312 -8.673 -16.287 1.00 69.81 183 LEU A O 1
ATOM 1511 N N . GLY A 1 184 ? -7.635 -10.081 -17.896 1.00 66.44 184 GLY A N 1
ATOM 1512 C CA . GLY A 1 184 ? -8.673 -9.711 -18.861 1.00 66.44 184 GLY A CA 1
ATOM 1513 C C . GLY A 1 184 ? -8.454 -8.332 -19.485 1.00 66.44 184 GLY A C 1
ATOM 1514 O O . GLY A 1 184 ? -9.399 -7.711 -19.970 1.00 66.44 184 GLY A O 1
ATOM 1515 N N . VAL A 1 185 ? -7.218 -7.830 -19.456 1.00 62.38 185 VAL A N 1
ATOM 1516 C CA . VAL A 1 185 ? -6.857 -6.549 -20.058 1.00 62.38 185 VAL A CA 1
ATOM 1517 C C . VAL A 1 185 ? -6.767 -6.719 -21.576 1.00 62.38 185 VAL A C 1
ATOM 1519 O O . VAL A 1 185 ? -5.803 -7.287 -22.080 1.00 62.38 185 VAL A O 1
ATOM 1522 N N . SER A 1 186 ? -7.758 -6.214 -22.313 1.00 52.97 186 SER A N 1
ATOM 1523 C CA . SER A 1 186 ? -7.687 -6.061 -23.771 1.00 52.97 186 SER A CA 1
ATOM 1524 C C . SER A 1 186 ? -7.189 -4.662 -24.149 1.00 52.97 186 SER A C 1
ATOM 1526 O O . SER A 1 186 ? -7.371 -3.693 -23.400 1.00 52.97 186 SER A O 1
ATOM 1528 N N . ASP A 1 187 ? -6.566 -4.535 -25.325 1.00 49.56 187 ASP A N 1
ATOM 1529 C CA . ASP A 1 187 ? -6.048 -3.255 -25.827 1.00 49.56 187 ASP A CA 1
ATOM 1530 C C . ASP A 1 187 ? -7.135 -2.166 -25.967 1.00 49.56 187 ASP A C 1
ATOM 1532 O O . ASP A 1 187 ? -6.819 -0.977 -25.905 1.00 49.56 187 ASP A O 1
ATOM 1536 N N . ASP A 1 188 ? -8.415 -2.533 -25.971 1.00 44.00 188 ASP A N 1
ATOM 1537 C CA . ASP A 1 188 ? -9.545 -1.611 -26.132 1.00 44.00 188 ASP A CA 1
ATOM 1538 C C . ASP A 1 188 ? -10.158 -1.112 -24.804 1.00 44.00 188 ASP A C 1
ATOM 1540 O O . ASP A 1 188 ? -10.997 -0.216 -24.804 1.00 44.00 188 ASP A O 1
ATOM 1544 N N . ALA A 1 189 ? -9.758 -1.662 -23.648 1.00 43.47 189 ALA A N 1
ATOM 1545 C CA . ALA A 1 189 ? -10.489 -1.480 -22.384 1.00 43.47 189 ALA A CA 1
ATOM 1546 C C . ALA A 1 189 ? -10.149 -0.213 -21.573 1.00 43.47 189 ALA A C 1
ATOM 1548 O O . ALA A 1 189 ? -10.713 -0.020 -20.495 1.00 43.47 189 ALA A O 1
ATOM 1549 N N . ILE A 1 190 ? -9.234 0.648 -22.032 1.00 44.00 190 ILE A N 1
ATOM 1550 C CA . ILE A 1 190 ? -8.940 1.899 -21.320 1.00 44.00 190 ILE A CA 1
ATOM 1551 C C . ILE A 1 190 ? -8.885 3.071 -22.289 1.00 44.00 190 ILE A C 1
ATOM 1553 O O . ILE A 1 190 ? -7.821 3.447 -22.788 1.00 44.00 190 ILE A O 1
ATOM 1557 N N . ASP A 1 191 ? -10.039 3.704 -22.471 1.00 39.28 191 ASP A N 1
ATOM 1558 C CA . ASP A 1 191 ? -10.094 5.100 -22.879 1.00 39.28 191 ASP A CA 1
ATOM 1559 C C . ASP A 1 191 ? -9.618 5.930 -21.677 1.00 39.28 191 ASP A C 1
ATOM 1561 O O . ASP A 1 191 ? -10.383 6.354 -20.808 1.00 39.28 191 ASP A O 1
ATOM 1565 N N . VAL A 1 192 ? -8.291 6.025 -21.512 1.00 47.38 192 VAL A N 1
ATOM 1566 C CA . VAL A 1 192 ? -7.721 6.940 -20.525 1.00 47.38 192 VAL A CA 1
ATOM 1567 C C . VAL A 1 192 ? -7.971 8.321 -21.093 1.00 47.38 192 VAL A C 1
ATOM 1569 O O . VAL A 1 192 ? -7.169 8.814 -21.885 1.00 47.38 192 VAL A O 1
ATOM 1572 N N . ASP A 1 193 ? -9.071 8.936 -20.680 1.00 41.44 193 ASP A N 1
ATOM 1573 C CA . ASP A 1 193 ? -9.281 10.361 -20.841 1.00 41.44 193 ASP A CA 1
ATOM 1574 C C . ASP A 1 193 ? -8.022 11.073 -20.328 1.00 41.44 193 ASP A C 1
ATOM 1576 O O . ASP A 1 193 ? -7.755 11.185 -19.120 1.00 41.44 193 ASP A O 1
ATOM 1580 N N . PHE A 1 194 ? -7.202 11.529 -21.277 1.00 44.38 194 PHE A N 1
ATOM 1581 C CA . PHE A 1 194 ? -6.062 12.414 -21.070 1.00 44.38 194 PHE A CA 1
ATOM 1582 C C . PHE A 1 194 ? -6.606 13.825 -20.800 1.00 44.38 194 PHE A C 1
ATOM 1584 O O . PHE A 1 194 ? -6.176 14.806 -21.387 1.00 44.38 194 PHE A O 1
ATOM 1591 N N . VAL A 1 195 ? -7.625 13.912 -19.946 1.00 42.66 195 VAL A N 1
ATOM 1592 C CA . VAL A 1 195 ? -8.252 15.159 -19.532 1.00 42.66 195 VAL A CA 1
ATOM 1593 C C . VAL A 1 195 ? -7.350 15.793 -18.477 1.00 42.66 195 VAL A C 1
ATOM 1595 O O . VAL A 1 195 ? -6.775 15.100 -17.618 1.00 42.66 195 VAL A O 1
ATOM 1598 N N . GLU A 1 196 ? -7.169 17.103 -18.621 1.00 38.72 196 GLU A N 1
ATOM 1599 C CA . GLU A 1 196 ? -6.377 17.964 -17.747 1.00 38.72 196 GLU A CA 1
ATOM 1600 C C . GLU A 1 196 ? -6.821 17.829 -16.279 1.00 38.72 196 GLU A C 1
ATOM 1602 O O . GLU A 1 196 ? -7.991 17.544 -16.008 1.00 38.72 196 GLU A O 1
ATOM 1607 N N . PRO A 1 197 ? -5.910 17.987 -15.302 1.00 39.28 197 PRO A N 1
ATOM 1608 C CA . PRO A 1 197 ? -6.287 17.920 -13.901 1.00 39.28 197 PRO A CA 1
ATOM 1609 C C . PRO A 1 197 ? -7.152 19.133 -13.543 1.00 39.28 197 PRO A C 1
ATOM 1611 O O . PRO A 1 197 ? -6.683 20.268 -13.596 1.00 39.28 197 PRO A O 1
ATOM 1614 N N . ILE A 1 198 ? -8.387 18.888 -13.108 1.00 36.50 198 ILE A N 1
ATOM 1615 C CA . ILE A 1 198 ? -9.035 19.787 -12.153 1.00 36.50 198 ILE A CA 1
ATOM 1616 C C . ILE A 1 198 ? -8.320 19.527 -10.826 1.00 36.50 198 ILE A C 1
ATOM 1618 O O . ILE A 1 198 ? -8.219 18.378 -10.389 1.00 36.50 198 ILE A O 1
ATOM 1622 N N . ALA A 1 199 ? -7.719 20.572 -10.262 1.00 37.16 199 ALA A N 1
ATOM 1623 C CA . ALA A 1 199 ? -7.074 20.516 -8.962 1.00 37.16 199 ALA A CA 1
ATOM 1624 C C . ALA A 1 199 ? -8.148 20.285 -7.892 1.00 37.16 199 ALA A C 1
ATOM 1626 O O . ALA A 1 199 ? -8.812 21.229 -7.477 1.00 37.16 199 ALA A O 1
ATOM 1627 N N . ASP A 1 200 ? -8.323 19.034 -7.475 1.00 36.28 200 ASP A N 1
ATOM 1628 C CA . ASP A 1 200 ? -9.023 18.725 -6.233 1.00 36.28 200 ASP A CA 1
ATOM 1629 C C . ASP A 1 200 ? -7.982 18.715 -5.108 1.00 36.28 200 ASP A C 1
ATOM 1631 O O . ASP A 1 200 ? -7.090 17.861 -5.057 1.00 36.28 200 ASP A O 1
ATOM 1635 N N . GLU A 1 201 ? -8.080 19.727 -4.247 1.00 45.31 201 GLU A N 1
ATOM 1636 C CA . GLU A 1 201 ? -7.416 19.820 -2.951 1.00 45.31 201 GLU A CA 1
ATOM 1637 C C . GLU A 1 201 ? -7.925 18.702 -2.031 1.00 45.31 201 GLU A C 1
ATOM 1639 O O . GLU A 1 201 ? -8.815 18.919 -1.219 1.00 45.31 201 GLU A O 1
ATOM 1644 N N . ASP A 1 202 ? -7.352 17.506 -2.131 1.00 36.44 202 ASP A N 1
ATOM 1645 C CA . ASP A 1 202 ? -7.541 16.465 -1.122 1.00 36.44 202 ASP A CA 1
ATOM 1646 C C . ASP A 1 202 ? -6.175 15.985 -0.635 1.00 36.44 202 ASP A C 1
ATOM 1648 O O . ASP A 1 202 ? -5.480 15.224 -1.309 1.00 36.44 202 ASP A O 1
ATOM 1652 N N . GLY A 1 203 ? -5.800 16.468 0.552 1.00 38.44 203 GLY A N 1
ATOM 1653 C CA . GLY A 1 203 ? -4.789 15.865 1.418 1.00 38.44 203 GLY A CA 1
ATOM 1654 C C . GLY A 1 203 ? -3.462 15.562 0.735 1.00 38.44 203 GLY A C 1
ATOM 1655 O O . GLY A 1 203 ? -3.074 14.399 0.626 1.00 38.44 203 GLY A O 1
ATOM 1656 N N . ILE A 1 204 ? -2.750 16.612 0.319 1.00 33.69 204 ILE A N 1
ATOM 1657 C CA . ILE A 1 204 ? -1.301 16.530 0.129 1.00 33.69 204 ILE A CA 1
ATOM 1658 C C . ILE A 1 204 ? -0.747 15.915 1.419 1.00 33.69 204 ILE A C 1
ATOM 1660 O O . ILE A 1 204 ? -0.917 16.481 2.499 1.00 33.69 204 ILE A O 1
ATOM 1664 N N . LEU A 1 205 ? -0.155 14.722 1.307 1.00 41.09 205 LEU A N 1
ATOM 1665 C CA . LEU A 1 205 ? 0.823 14.270 2.284 1.00 41.09 205 LEU A CA 1
ATOM 1666 C C . LEU A 1 205 ? 1.847 15.394 2.322 1.00 41.09 205 LEU A C 1
ATOM 1668 O O . LEU A 1 205 ? 2.550 15.596 1.334 1.00 41.09 205 LEU A O 1
ATOM 1672 N N . ASP A 1 206 ? 1.817 16.187 3.391 1.00 33.03 206 ASP A N 1
ATOM 1673 C CA . ASP A 1 206 ? 2.864 17.154 3.659 1.00 33.03 206 ASP A CA 1
ATOM 1674 C C . ASP A 1 206 ? 4.170 16.367 3.553 1.00 33.03 206 ASP A C 1
ATOM 1676 O O . ASP A 1 206 ? 4.330 15.343 4.229 1.00 33.03 206 ASP A O 1
ATOM 1680 N N . ASP A 1 207 ? 5.033 16.777 2.622 1.00 38.25 207 ASP A N 1
ATOM 1681 C CA . ASP A 1 207 ? 6.376 16.242 2.411 1.00 38.25 207 ASP A CA 1
ATOM 1682 C C . ASP A 1 207 ? 7.234 16.637 3.627 1.00 38.25 207 ASP A C 1
ATOM 1684 O O . ASP A 1 207 ? 8.262 17.304 3.512 1.00 38.25 207 ASP A O 1
ATOM 1688 N N . SER A 1 208 ? 6.796 16.283 4.838 1.00 35.94 208 SER A N 1
ATOM 1689 C CA . SER A 1 208 ? 7.609 16.421 6.026 1.00 35.94 208 SER A CA 1
ATOM 1690 C C . SER A 1 208 ? 8.776 15.462 5.843 1.00 35.94 208 SER A C 1
ATOM 1692 O O . SER A 1 208 ? 8.598 14.243 5.883 1.00 35.94 208 SER A O 1
ATOM 1694 N N . ASP A 1 209 ? 9.932 16.071 5.591 1.00 36.19 209 ASP A N 1
ATOM 1695 C CA . ASP A 1 209 ? 11.304 15.580 5.449 1.00 36.19 209 ASP A CA 1
ATOM 1696 C C . ASP A 1 209 ? 11.772 14.608 6.563 1.00 36.19 209 ASP A C 1
ATOM 1698 O O . ASP A 1 209 ? 12.884 14.702 7.087 1.00 36.19 209 ASP A O 1
ATOM 1702 N N . GLU A 1 210 ? 10.985 13.601 6.935 1.00 39.72 210 GLU A N 1
ATOM 1703 C CA . GLU A 1 210 ? 11.495 12.441 7.658 1.00 39.72 210 GLU A CA 1
ATOM 1704 C C . GLU A 1 210 ? 12.204 11.524 6.660 1.00 39.72 210 GLU A C 1
ATOM 1706 O O . GLU A 1 210 ? 11.679 10.514 6.203 1.00 39.72 210 GLU A O 1
ATOM 1711 N N . SER A 1 211 ? 13.427 11.932 6.301 1.00 39.03 211 SER A N 1
ATOM 1712 C CA . SER A 1 211 ? 14.555 11.078 5.915 1.00 39.03 211 SER A CA 1
ATOM 1713 C C . SER A 1 211 ? 14.136 9.671 5.448 1.00 39.03 211 SER A C 1
ATOM 1715 O O . SER A 1 211 ? 14.213 8.686 6.188 1.00 39.03 211 SER A O 1
ATOM 1717 N N . CYS A 1 212 ? 13.787 9.554 4.166 1.00 42.84 212 CYS A N 1
ATOM 1718 C CA . CYS A 1 212 ? 13.482 8.288 3.485 1.00 42.84 212 CYS A CA 1
ATOM 1719 C C . CYS A 1 212 ? 14.631 7.240 3.579 1.00 42.84 212 CYS A C 1
ATOM 1721 O O . CYS A 1 212 ? 14.473 6.074 3.220 1.00 42.84 212 CYS A O 1
ATOM 1723 N N . ALA A 1 213 ? 15.797 7.627 4.112 1.00 42.81 213 ALA A N 1
ATOM 1724 C CA . ALA A 1 213 ? 16.938 6.760 4.388 1.00 42.81 213 ALA A CA 1
ATOM 1725 C C . ALA A 1 213 ? 16.752 5.790 5.579 1.00 42.81 213 ALA A C 1
ATOM 1727 O O . ALA A 1 213 ? 17.538 4.852 5.693 1.00 42.81 213 ALA A O 1
ATOM 1728 N N . SER A 1 214 ? 15.745 5.965 6.448 1.00 64.38 214 SER A N 1
ATOM 1729 C CA . SER A 1 214 ? 15.550 5.124 7.650 1.00 64.38 214 SER A CA 1
ATOM 1730 C C . SER A 1 214 ? 14.301 4.233 7.629 1.00 64.38 214 SER A C 1
ATOM 1732 O O . SER A 1 214 ? 14.075 3.491 8.586 1.00 64.38 214 SER A O 1
ATOM 1734 N N . ASN A 1 215 ? 13.497 4.243 6.556 1.00 79.44 215 ASN A N 1
ATOM 1735 C CA . ASN A 1 215 ? 12.296 3.409 6.500 1.00 79.44 215 ASN A CA 1
ATOM 1736 C C . ASN A 1 215 ? 12.670 1.913 6.313 1.00 79.44 215 ASN A C 1
ATOM 1738 O O . ASN A 1 215 ? 13.310 1.549 5.314 1.00 79.44 215 ASN A O 1
ATOM 1742 N N . PRO A 1 216 ? 12.271 1.020 7.241 1.00 84.62 216 PRO A N 1
ATOM 1743 C CA . PRO A 1 216 ? 12.655 -0.389 7.196 1.00 84.62 216 PRO A CA 1
ATOM 1744 C C . PRO A 1 216 ? 12.019 -1.150 6.021 1.00 84.62 216 PRO A C 1
ATOM 1746 O O . PRO A 1 216 ? 12.653 -2.056 5.482 1.00 84.62 216 PRO A O 1
ATOM 1749 N N . PHE A 1 217 ? 10.820 -0.763 5.569 1.00 86.69 217 PHE A N 1
ATOM 1750 C CA . PHE A 1 217 ? 10.167 -1.367 4.401 1.00 86.69 217 PHE A CA 1
ATOM 1751 C C . PHE A 1 217 ? 10.911 -1.029 3.107 1.00 86.69 217 PHE A C 1
ATOM 1753 O O . PHE A 1 217 ? 11.134 -1.909 2.277 1.00 86.69 217 PHE A O 1
ATOM 1760 N N . ILE A 1 218 ? 11.367 0.219 2.965 1.00 87.31 218 ILE A N 1
ATOM 1761 C CA . ILE A 1 218 ? 12.178 0.647 1.816 1.00 87.31 218 ILE A CA 1
ATOM 1762 C C . ILE A 1 218 ? 13.509 -0.094 1.787 1.00 87.31 218 ILE A C 1
ATOM 1764 O O . ILE A 1 218 ? 13.890 -0.620 0.744 1.00 87.31 218 ILE A O 1
ATOM 1768 N N . SER A 1 219 ? 14.197 -0.176 2.927 1.00 88.12 219 SER A N 1
ATOM 1769 C CA . SER A 1 219 ? 15.454 -0.926 3.033 1.00 88.12 219 SER A CA 1
ATOM 1770 C C . SER A 1 219 ? 15.265 -2.399 2.662 1.00 88.12 219 SER A C 1
ATOM 1772 O O . SER A 1 219 ? 16.059 -2.947 1.903 1.00 88.12 219 SER A O 1
ATOM 1774 N N . TYR A 1 220 ? 14.182 -3.020 3.139 1.00 89.00 220 TYR A N 1
ATOM 1775 C CA . TYR A 1 220 ? 13.838 -4.401 2.808 1.00 89.00 220 TYR A CA 1
ATOM 1776 C C . TYR A 1 220 ? 13.580 -4.596 1.308 1.00 89.00 220 TYR A C 1
ATOM 1778 O O . TYR A 1 220 ? 14.121 -5.518 0.707 1.00 89.00 220 TYR A O 1
ATOM 1786 N N . ILE A 1 221 ? 12.801 -3.717 0.673 1.00 89.69 221 ILE A N 1
ATOM 1787 C CA . ILE A 1 221 ? 12.534 -3.816 -0.768 1.00 89.69 221 ILE A CA 1
ATOM 1788 C C . ILE A 1 221 ? 13.803 -3.575 -1.588 1.00 89.69 221 ILE A C 1
ATOM 1790 O O . ILE A 1 221 ? 14.055 -4.307 -2.540 1.00 89.69 221 ILE A O 1
ATOM 1794 N N . LYS A 1 222 ? 14.639 -2.604 -1.207 1.00 90.00 222 LYS A N 1
ATOM 1795 C CA . LYS A 1 222 ? 15.922 -2.352 -1.880 1.00 90.00 222 LYS A CA 1
ATOM 1796 C C . LYS A 1 222 ? 16.852 -3.560 -1.808 1.00 90.00 222 LYS A C 1
ATOM 1798 O O . LYS A 1 222 ? 17.457 -3.900 -2.818 1.00 90.00 222 LYS A O 1
ATOM 1803 N N . ASP A 1 223 ? 16.916 -4.235 -0.662 1.00 91.12 223 ASP A N 1
ATOM 1804 C CA . ASP A 1 223 ? 17.648 -5.499 -0.515 1.00 91.12 223 ASP A CA 1
ATOM 1805 C C . ASP A 1 223 ? 17.121 -6.565 -1.492 1.00 91.12 223 ASP A C 1
ATOM 1807 O O . ASP A 1 223 ? 17.896 -7.147 -2.249 1.00 91.12 223 ASP A O 1
ATOM 1811 N N . LYS A 1 224 ? 15.794 -6.732 -1.584 1.00 90.69 224 LYS A N 1
ATOM 1812 C CA . LYS A 1 224 ? 15.144 -7.681 -2.510 1.00 90.69 224 LYS A CA 1
ATOM 1813 C C . LYS A 1 224 ? 15.290 -7.349 -3.994 1.00 90.69 224 LYS A C 1
ATOM 1815 O O . LYS A 1 224 ? 15.113 -8.235 -4.825 1.00 90.69 224 LYS A O 1
ATOM 1820 N N . LEU A 1 225 ? 15.581 -6.097 -4.330 1.00 92.06 225 LEU A N 1
ATOM 1821 C CA . LEU A 1 225 ? 15.816 -5.652 -5.704 1.00 92.06 225 LEU A CA 1
ATOM 1822 C C . LEU A 1 225 ? 17.305 -5.581 -6.061 1.00 92.06 225 LEU A C 1
ATOM 1824 O O . LEU A 1 225 ? 17.633 -5.385 -7.228 1.00 92.06 225 LEU A O 1
ATOM 1828 N N . SER A 1 226 ? 18.207 -5.734 -5.088 1.00 90.94 226 SER A N 1
ATOM 1829 C CA . SER A 1 226 ? 19.652 -5.549 -5.283 1.00 90.94 226 SER A CA 1
ATOM 1830 C C . SER A 1 226 ? 20.280 -6.549 -6.260 1.00 90.94 226 SER A C 1
ATOM 1832 O O . SER A 1 226 ? 21.279 -6.238 -6.903 1.00 90.94 226 SER A O 1
ATOM 1834 N N . ASP A 1 227 ? 19.674 -7.726 -6.406 1.00 88.75 227 ASP A N 1
ATOM 1835 C CA . ASP A 1 227 ? 20.088 -8.795 -7.314 1.00 88.75 227 ASP A CA 1
ATOM 1836 C C . ASP A 1 227 ? 19.302 -8.789 -8.640 1.00 88.75 227 ASP A C 1
ATOM 1838 O O . ASP A 1 227 ? 19.378 -9.738 -9.424 1.00 88.75 227 ASP A O 1
ATOM 1842 N N . ALA A 1 228 ? 18.503 -7.749 -8.898 1.00 90.00 228 ALA A N 1
ATOM 1843 C CA . ALA A 1 228 ? 17.813 -7.595 -10.168 1.00 90.00 228 ALA A CA 1
ATOM 1844 C C . ALA A 1 228 ? 18.813 -7.302 -11.292 1.00 90.00 228 ALA A C 1
ATOM 1846 O O . ALA A 1 228 ? 19.667 -6.422 -11.185 1.00 90.00 228 ALA A O 1
ATOM 1847 N N . HIS A 1 229 ? 18.671 -8.023 -12.403 1.00 89.38 229 HIS A N 1
ATOM 1848 C CA . HIS A 1 229 ? 19.47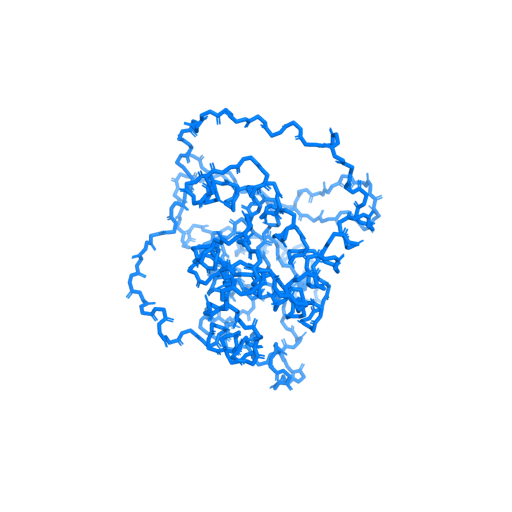2 -7.781 -13.597 1.00 89.38 229 HIS A CA 1
ATOM 1849 C C . HIS A 1 229 ? 19.088 -6.444 -14.241 1.00 89.38 229 HIS A C 1
ATOM 1851 O O . HIS A 1 229 ? 17.897 -6.181 -14.444 1.00 89.38 229 HIS A O 1
ATOM 1857 N N . LEU A 1 230 ? 20.093 -5.622 -14.564 1.00 91.19 230 LEU A N 1
ATOM 1858 C CA . LEU A 1 230 ? 19.950 -4.308 -15.195 1.00 91.19 230 LEU A CA 1
ATOM 1859 C C . LEU A 1 230 ? 20.905 -4.177 -16.386 1.00 91.19 230 LEU A C 1
ATOM 1861 O O . LEU A 1 230 ? 22.104 -4.421 -16.258 1.00 91.19 230 LEU A O 1
ATOM 1865 N N . CYS A 1 231 ? 20.387 -3.730 -17.532 1.00 87.69 231 CYS A N 1
ATOM 1866 C CA . CYS A 1 231 ? 21.167 -3.614 -18.768 1.00 87.69 231 CYS A CA 1
ATOM 1867 C C . CYS A 1 231 ? 21.367 -2.150 -19.200 1.00 87.69 231 CYS A C 1
ATOM 1869 O O . CYS A 1 231 ? 20.412 -1.497 -19.636 1.00 87.69 231 CYS A O 1
ATOM 1871 N N . SER A 1 232 ? 22.602 -1.633 -19.100 1.00 81.12 232 SER A N 1
ATOM 1872 C CA . SER A 1 232 ? 22.983 -0.255 -19.482 1.00 81.12 232 SER A CA 1
ATOM 1873 C C . SER A 1 232 ? 23.865 -0.163 -20.741 1.00 81.12 232 SER A C 1
ATOM 1875 O O . SER A 1 232 ? 23.587 0.657 -21.616 1.00 81.12 232 SER A O 1
ATOM 1877 N N . ASP A 1 233 ? 24.875 -1.031 -20.896 1.00 68.31 233 ASP A N 1
ATOM 1878 C CA . ASP A 1 233 ? 26.061 -0.722 -21.724 1.00 68.31 233 ASP A CA 1
ATOM 1879 C C . ASP A 1 233 ? 26.385 -1.710 -22.860 1.00 68.31 233 ASP A C 1
ATOM 1881 O O . ASP A 1 233 ? 27.547 -1.981 -23.160 1.00 68.31 233 ASP A O 1
ATOM 1885 N N . SER A 1 234 ? 25.379 -2.244 -23.555 1.00 69.38 234 SER A N 1
ATOM 1886 C CA . SER A 1 234 ? 25.622 -3.114 -24.718 1.00 69.38 234 SER A CA 1
ATOM 1887 C C . SER A 1 234 ? 25.175 -2.462 -26.023 1.00 69.38 234 SER A C 1
ATOM 1889 O O . SER A 1 234 ? 23.985 -2.234 -26.245 1.00 69.38 234 SER A O 1
ATOM 1891 N N . GLN A 1 235 ? 26.133 -2.215 -26.924 1.00 62.53 235 GLN A N 1
ATOM 1892 C CA . GLN A 1 235 ? 25.863 -1.746 -28.292 1.00 62.53 235 GLN A CA 1
ATOM 1893 C C . GLN A 1 235 ? 25.104 -2.780 -29.144 1.00 62.53 235 GLN A C 1
ATOM 1895 O O . GLN A 1 235 ? 24.545 -2.422 -30.176 1.00 62.53 235 GLN A O 1
ATOM 1900 N N . ASN A 1 236 ? 25.049 -4.043 -28.707 1.00 76.25 236 ASN A N 1
ATOM 1901 C CA . ASN A 1 236 ? 24.431 -5.138 -29.458 1.00 76.25 236 ASN A CA 1
ATOM 1902 C C . ASN A 1 236 ? 22.925 -5.298 -29.192 1.00 76.25 236 ASN A C 1
ATOM 1904 O O . ASN A 1 236 ? 22.281 -6.115 -29.846 1.00 76.25 236 ASN A O 1
ATOM 1908 N N . TYR A 1 237 ? 22.358 -4.546 -28.243 1.00 81.38 237 TYR A N 1
ATOM 1909 C CA . TYR A 1 237 ? 20.946 -4.646 -27.872 1.00 81.38 237 TYR A CA 1
ATOM 1910 C C . TYR A 1 237 ? 20.156 -3.394 -28.265 1.00 81.38 237 TYR A C 1
ATOM 1912 O O . TYR A 1 237 ? 20.652 -2.263 -28.204 1.00 81.38 237 TYR A O 1
ATOM 1920 N N . GLY A 1 238 ? 18.894 -3.605 -28.649 1.00 87.19 238 GLY A N 1
ATOM 1921 C CA . GLY A 1 238 ? 17.956 -2.529 -28.968 1.00 87.19 238 GLY A CA 1
ATOM 1922 C C . GLY A 1 238 ? 17.682 -1.618 -27.767 1.00 87.19 238 GLY A C 1
ATOM 1923 O O . GLY A 1 238 ? 17.901 -1.997 -26.615 1.00 87.19 238 GLY A O 1
ATOM 1924 N N . ILE A 1 239 ? 17.203 -0.402 -28.033 1.00 90.38 239 ILE A N 1
ATOM 1925 C CA . ILE A 1 239 ? 16.768 0.531 -26.984 1.00 90.38 239 ILE A CA 1
ATOM 1926 C C . ILE A 1 239 ? 15.465 0.011 -26.375 1.00 90.38 239 ILE A C 1
ATOM 1928 O O . ILE A 1 239 ? 14.535 -0.335 -27.102 1.00 90.38 239 ILE A O 1
ATOM 1932 N N . ASN A 1 240 ? 15.389 -0.013 -25.046 1.00 92.31 240 ASN A N 1
ATOM 1933 C CA . ASN A 1 240 ? 14.151 -0.313 -24.342 1.00 92.31 240 ASN A CA 1
ATOM 1934 C C . ASN A 1 240 ? 13.227 0.909 -24.346 1.00 92.31 240 ASN A C 1
ATOM 1936 O O . ASN A 1 240 ? 13.462 1.877 -23.625 1.00 92.31 240 ASN A O 1
ATOM 1940 N N . SER A 1 241 ? 12.150 0.856 -25.131 1.00 90.75 241 SER A N 1
ATOM 1941 C CA . SER A 1 241 ? 11.139 1.920 -25.189 1.00 90.75 241 SER A CA 1
ATOM 1942 C C . SER A 1 241 ? 10.355 2.096 -23.884 1.00 90.75 241 SER A C 1
ATOM 1944 O O . SER A 1 241 ? 9.675 3.104 -23.722 1.00 90.75 241 SER A O 1
ATOM 1946 N N . LEU A 1 242 ? 10.433 1.125 -22.966 1.00 93.56 242 LEU A N 1
ATOM 1947 C CA . LEU A 1 242 ? 9.809 1.173 -21.644 1.00 93.56 242 LEU A CA 1
ATOM 1948 C C . LEU A 1 242 ? 10.767 1.666 -20.550 1.00 93.56 242 LEU A C 1
ATOM 1950 O O . LEU A 1 242 ? 10.387 1.687 -19.383 1.00 93.56 242 LEU A O 1
ATOM 1954 N N . TYR A 1 243 ? 12.001 2.051 -20.892 1.00 93.94 243 TYR A N 1
ATOM 1955 C CA . TYR A 1 243 ? 12.943 2.595 -19.918 1.00 93.94 243 TYR A CA 1
ATOM 1956 C C . TYR A 1 243 ? 12.378 3.875 -19.286 1.00 93.94 243 TYR A C 1
ATOM 1958 O O . TYR A 1 243 ? 12.203 4.894 -19.954 1.00 93.94 243 TYR A O 1
ATOM 1966 N N . ASN A 1 244 ? 12.113 3.819 -17.983 1.00 92.88 244 ASN A N 1
ATOM 1967 C CA . ASN A 1 244 ? 11.672 4.952 -17.185 1.00 92.88 244 ASN A CA 1
ATOM 1968 C C . ASN A 1 244 ? 12.253 4.830 -15.769 1.00 92.88 244 ASN A C 1
ATOM 1970 O O . ASN A 1 244 ? 11.604 4.303 -14.862 1.00 92.88 244 ASN A O 1
ATOM 1974 N N . PRO A 1 245 ? 13.476 5.329 -15.531 1.00 90.06 245 PRO A N 1
ATOM 1975 C CA . PRO A 1 245 ? 14.131 5.164 -14.244 1.00 90.06 245 PRO A CA 1
ATOM 1976 C C . PRO A 1 245 ? 13.424 5.923 -13.114 1.00 90.06 245 PRO A C 1
ATOM 1978 O O . PRO A 1 245 ? 13.685 5.616 -11.950 1.00 90.06 245 PRO A O 1
ATOM 1981 N N . GLN A 1 246 ? 12.551 6.885 -13.439 1.00 89.69 246 GLN A N 1
ATOM 1982 C CA . GLN A 1 246 ? 11.745 7.638 -12.478 1.00 89.69 246 GLN A CA 1
ATOM 1983 C C . GLN A 1 246 ? 10.490 6.881 -12.035 1.00 89.69 246 GLN A C 1
ATOM 1985 O O . GLN A 1 246 ? 9.902 7.249 -11.023 1.00 89.69 246 GLN A O 1
ATOM 1990 N N . TRP A 1 247 ? 10.102 5.804 -12.727 1.00 91.19 247 TRP A N 1
ATOM 1991 C CA . TRP A 1 247 ? 8.927 5.005 -12.367 1.00 91.19 247 TRP A CA 1
ATOM 1992 C C . TRP A 1 247 ? 8.989 4.507 -10.916 1.00 91.19 247 TRP A C 1
ATOM 1994 O O . TRP A 1 247 ? 7.994 4.567 -10.202 1.00 91.19 247 TRP A O 1
ATOM 2004 N N . MET A 1 248 ? 10.184 4.113 -10.450 1.00 88.19 248 MET A N 1
ATOM 2005 C CA . MET A 1 248 ? 10.426 3.669 -9.069 1.00 88.19 248 MET A CA 1
ATOM 2006 C C . MET A 1 248 ? 10.330 4.775 -8.016 1.00 88.19 248 MET A C 1
ATOM 2008 O O . MET A 1 248 ? 10.181 4.461 -6.839 1.00 88.19 248 MET A O 1
ATOM 2012 N N . ASN A 1 249 ? 10.347 6.051 -8.404 1.00 87.88 249 ASN A N 1
ATOM 2013 C CA . ASN A 1 249 ? 10.189 7.135 -7.438 1.00 87.88 249 ASN A CA 1
ATOM 2014 C C . ASN A 1 249 ? 8.801 7.074 -6.790 1.00 87.88 249 ASN A C 1
ATOM 2016 O O . ASN A 1 249 ? 8.687 7.270 -5.590 1.00 87.88 249 ASN A O 1
ATOM 2020 N N . VAL A 1 250 ? 7.760 6.734 -7.558 1.00 85.69 250 VAL A N 1
ATOM 2021 C CA . VAL A 1 250 ? 6.381 6.634 -7.055 1.00 85.69 250 VAL A CA 1
ATOM 2022 C C . VAL A 1 250 ? 6.234 5.572 -5.952 1.00 85.69 250 VAL A C 1
ATOM 2024 O O . VAL A 1 250 ? 5.772 5.925 -4.864 1.00 85.69 250 VAL A O 1
ATOM 2027 N N . PRO A 1 251 ? 6.623 4.292 -6.151 1.00 83.06 251 PRO A N 1
ATOM 2028 C CA . PRO A 1 251 ? 6.521 3.299 -5.097 1.00 83.06 251 PRO A CA 1
ATOM 2029 C C . PRO A 1 251 ? 7.449 3.620 -3.921 1.00 83.06 251 PRO A C 1
ATOM 2031 O O . PRO A 1 251 ? 7.027 3.445 -2.779 1.00 83.06 251 PRO A O 1
ATOM 2034 N N . GLU A 1 252 ? 8.666 4.120 -4.172 1.00 83.56 252 GLU A N 1
ATOM 2035 C CA . GLU A 1 252 ? 9.652 4.393 -3.119 1.00 83.56 252 GLU A CA 1
ATOM 2036 C C . GLU A 1 252 ? 9.291 5.576 -2.221 1.00 83.56 252 GLU A C 1
ATOM 2038 O O . GLU A 1 252 ? 9.527 5.490 -1.022 1.00 83.56 252 GLU A O 1
ATOM 2043 N N . SER A 1 253 ? 8.739 6.671 -2.750 1.00 78.94 253 SER A N 1
ATOM 2044 C CA . SER A 1 253 ? 8.442 7.848 -1.924 1.00 78.94 253 SER A CA 1
ATOM 2045 C C . SER A 1 253 ? 6.998 7.912 -1.446 1.00 78.94 253 SER A C 1
ATOM 2047 O O . SER A 1 253 ? 6.760 8.389 -0.345 1.00 78.94 253 SER A O 1
ATOM 2049 N N . LYS A 1 254 ? 6.026 7.417 -2.226 1.00 75.81 254 LYS A N 1
ATOM 2050 C CA . LYS A 1 254 ? 4.599 7.681 -1.955 1.00 75.81 254 LYS A CA 1
ATOM 2051 C C . LYS A 1 254 ? 3.778 6.467 -1.547 1.00 75.81 254 LYS A C 1
ATOM 2053 O O . LYS A 1 254 ? 2.667 6.634 -1.040 1.00 75.81 254 LYS A O 1
ATOM 2058 N N . TRP A 1 255 ? 4.265 5.249 -1.786 1.00 77.62 255 TRP A N 1
ATOM 2059 C CA . TRP A 1 255 ? 3.462 4.044 -1.554 1.00 77.62 255 TRP A CA 1
ATOM 2060 C C . TRP A 1 255 ? 4.027 3.135 -0.466 1.00 77.62 255 TRP A C 1
ATOM 2062 O O . TRP A 1 255 ? 3.373 2.951 0.562 1.00 77.62 255 TRP A O 1
ATOM 2072 N N . ILE A 1 256 ? 5.233 2.604 -0.672 1.00 79.75 256 ILE A N 1
ATOM 2073 C CA . ILE A 1 256 ? 5.887 1.665 0.247 1.00 79.75 256 ILE A CA 1
ATOM 2074 C C . ILE A 1 256 ? 6.090 2.263 1.649 1.00 79.75 256 ILE A C 1
ATOM 2076 O O . ILE A 1 256 ? 5.842 1.547 2.618 1.00 79.75 256 ILE A O 1
ATOM 2080 N N . PRO A 1 257 ? 6.500 3.539 1.821 1.00 73.06 257 PRO A N 1
ATOM 2081 C CA . PRO A 1 257 ? 6.753 4.072 3.159 1.00 73.06 257 PRO A CA 1
ATOM 2082 C C . PRO A 1 257 ? 5.498 4.193 4.026 1.00 73.06 257 PRO A C 1
ATOM 2084 O O . PRO A 1 257 ? 5.595 4.129 5.249 1.00 73.06 257 PRO A O 1
ATOM 2087 N N . HIS A 1 258 ? 4.339 4.378 3.390 1.00 64.62 258 HIS A N 1
ATOM 2088 C CA . HIS A 1 258 ? 3.098 4.811 4.038 1.00 64.62 258 HIS A CA 1
ATOM 2089 C C . HIS A 1 258 ? 2.012 3.732 4.066 1.00 64.62 258 HIS A C 1
ATOM 2091 O O . HIS A 1 258 ? 0.894 3.991 4.506 1.00 64.62 258 HIS A O 1
ATOM 2097 N N . THR A 1 259 ? 2.310 2.525 3.578 1.00 59.28 259 THR A N 1
ATOM 2098 C CA . THR A 1 259 ? 1.344 1.426 3.548 1.00 59.28 259 THR A CA 1
ATOM 2099 C C . THR A 1 259 ? 2.007 0.170 4.091 1.00 59.28 259 THR A C 1
ATOM 2101 O O . THR A 1 259 ? 2.959 -0.312 3.478 1.00 59.28 259 THR A O 1
ATOM 2104 N N . PRO A 1 260 ? 1.531 -0.406 5.205 1.00 52.09 260 PRO A N 1
ATOM 2105 C CA . PRO A 1 260 ? 1.845 -1.796 5.473 1.00 52.09 260 PRO A CA 1
ATOM 2106 C C . PRO A 1 260 ? 1.164 -2.617 4.374 1.00 52.09 260 PRO A C 1
ATOM 2108 O O . PRO A 1 260 ? -0.062 -2.585 4.248 1.00 52.09 260 PRO A O 1
ATOM 2111 N N . LEU A 1 261 ? 2.000 -3.220 3.527 1.00 45.44 261 LEU A N 1
ATOM 2112 C CA . LEU A 1 261 ? 1.627 -4.084 2.405 1.00 45.44 261 LEU A CA 1
ATOM 2113 C C . LEU A 1 261 ? 0.587 -5.135 2.817 1.00 45.44 261 LEU A C 1
ATOM 2115 O O . LEU A 1 261 ? 0.769 -5.745 3.897 1.00 45.44 261 LEU A O 1
#

Secondary structure (DSSP, 8-state):
-EEEEEEEPPSSTTSPPEEEEEEEES---HHHHHHHHHHHHHHHHHHH-GGG----SEEEESS-HHHHHHHHHHTT-S-HHHHHHHHHHHHTT---GGGGSS-EEEE-HHHHHHHHHHHHHHH-SSHHHHHHHHHHHHHHHT-SSHHHHHHHHHHHHHHHH-SEE-HHHHHHHHHHHHHHHHTT--TTS-----PPPP-------------GGG-HHHHHHHHHHTT-------TTSEE-TT--TTTTHHIIIIIGGG---

=== Feature glossary ===
The features interleaved in this record are:

— What the protein is —

Sequence gives the chain of amino acids in standard one-letter code (A=alanine, C=cysteine, …, Y=tyrosine), read N→C. It is the only feature that is directly encoded by the gene; all structural features are derived from the folded form of this sequence.

Database cross-references. InterPro integrates a dozen domain/family signature databases into unified entries with residue-range hits. GO terms attach function/process/location labels with evidence codes. CATH codes position the fold in a four-level structural taxonomy. Organism is the NCBI-taxonomy species name.

— Where its atoms are —

Atomic coordinates in PDBx/mmCIF format — the same representation the Protein Data Bank distributes. Each line of the _atom_site loop places one backbone atom in Cartesian space (units: ångströms, origin: arbitrary).

The six renders are orthographic views along the three Cartesian axes in both directions. Representation (cartoon, sticks, or surface) and color scheme (sequence-rainbow or by-chain) vary across proteins so the training set covers all the common visualization conventions.

— Local backbone conformation —

Eight-state secondary structure (DSSP): H is the canonical α-helix, G the tighter 3₁₀-helix, I the wider π-helix; E/B are β-structure, T and S are turns and bends, and '-' is everything else. DSSP derives these from the pattern of main-chain N–H···O=C hydrogen bonds, not from the sequence.

P-SEA three-state annotation labels each residue as helix, strand, or coil based purely on the geometry of the Cα trace. It serves as a fallback when the full backbone (and thus DSSP) is unavailable.

The φ/ψ torsion pair specifies the backbone conformation at each residue. φ rotates about the N–Cα bond, ψ about the Cα–C bond. Steric clashes forbid most of the (φ, ψ) plane — the allowed regions (α-helix basin, β-sheet basin, left-handed helix) are the Ramachandran-allowed regions.

— Global shape and packing —

The geometric summary reports three shape descriptors. Rg (radius of gyration) measures how spread out the Cα atoms are about their centre of mass; compact globular proteins have small Rg, elongated or unfolded ones large. Cα contacts (<8 Å, |i−j|>4) count long-range residue pairs in spatial proximity — high for tightly packed folds, near zero for rods or random coil. The bounding-box extents give the protein's footprint along x, y, z in Å.

Solvent-accessible surface area (SASA) is the area in Å² traced out by the centre of a 1.4 Å probe sphere (a water molecule) rolled over the protein's van der Waals surface (Shrake–Rupley / Lee–Richards construction). Buried residues have near-zero SASA; fully exposed residues can exceed 200 Å². The total SASA scales roughly with the number of surface residues.

The contact map is a binary N×N matrix image: pixel (i, j) is dark where Cα_i and Cα_j are within 8 Å and |i−j|>4. Because the |i−j|>4 filter removes local helical contacts, off-diagonal stripes parallel to the main diagonal indicate parallel β-sheets; stripes perpendicular to it indicate antiparallel β-sheets. The Ramachandran plot scatters every residue's (φ, ψ) pair against the sterically allowed regions. The PAE heatmap renders the predicted-aligned-error matrix.

— Structural neighborhood —

3Di is Foldseek's structural alphabet. Each residue is assigned one of twenty discrete states based on how its Cα sits relative to its spatial (not sequential) neighbors. Aligning 3Di strings finds structural homologs roughly as well as full 3D superposition, but orders of magnitude faster.

Nearest PDB neighbors are the top structural matches found by Foldseek when searching this structure against the entire Protein Data Bank. Each hit reports a TM-score (0 to 1; >0.5 almost always implies the same fold) and an E-value. These are *structural* homologs — they may share no detectable sequence similarity.

— Confidence and disorder —

For AlphaFold models, the B-factor field carries pLDDT — the model's own estimate of local accuracy on a 0–100 scale. Regions with pLDDT<50 should be treated as essentially unmodeled; they often correspond to intrinsically disordered segments.

Crystallographic B-factors measure how much each atom's electron density is smeared out, in Å². They rise in mobile loops and surface residues and fall in the buried interior. In AlphaFold models this column is repurposed to hold pLDDT instead.

Predicted aligned error is AlphaFold's pairwise confidence. Unlike pLDDT (per-residue), PAE is per-residue-pair and captures whether two parts of the structure are correctly placed relative to each other. Units are ångströms of expected positional error.